Protein AF-A0A7R9A7A7-F1 (afdb_monomer)

Secondary structure (DSSP, 8-state):
----------TTSSBSSSS-TT--S---B-TTSPBPPPGGGG--TTT-HHHHHHHS-TT--TTT--HHIIIIITT-TTTTTT--B--SS-SS-EEEEE-SSS-EEEE--PPBPTTTTPPEEE---TTTTT--SHHHHHHHHHHHHHHHHHHTEEEEETTSPBP-TT-SSEEEEE--

Foldseek 3Di:
DDDPCPDQCAPLQFALDQASQSNQHADQAFPVRHGFDQLVVVFPCVLPVPVQCQLDDPPDDPPDDPTPCVQPCVVRVSSRPRGFHRRGDDSYTKGWDDPPPHTDIHHHDGHHRPPQWDWDKDFDDCVVVVVPDPVSLVVVVVVVVVVCVVNVWFKDAPVRHGDDRPGGIIIIHHDD

InterPro domains:
  IPR000001 Kringle [PF00051] (17-113)
  IPR000001 Kringle [PS50070] (20-113)
  IPR000001 Kringle [SM00130] (12-115)
  IPR013806 Kringle-like fold [SSF57440] (10-118)
  IPR018056 Kringle, conserved site [PS00021] (83-95)
  IPR038178 Kringle superfamily [G3DSA:2.40.20.10] (1-123)
  IPR050759 Serine proteases and regulators with kringle domains [PTHR24261] (19-114)

Sequence (176 aa):
MDENQETNVTFPNCRLTEMGKEYMGMVRKRKTGKPCMNWNDFSDMTKYPEVMSKILPLSVDSKEMKSFQEFFINRDPRSYVNFCRNPGWGQRPWCFVSKDPAIKWEYCDIPFCKNRGSSVRVQVDEERLGLHGEEERVLLGVALRTVAQIFDARFHDREGHPFVPGSRGQQAQLLS

Solvent-accessible surface area (backbone atoms only — not comparable to full-atom values): 10221 Å² total; per-residue (Å²): 141,80,79,95,65,87,60,85,50,45,79,48,64,16,21,85,37,76,39,15,58,79,34,64,40,79,56,37,40,31,67,86,67,48,68,36,40,45,51,63,84,62,52,54,53,88,85,39,48,78,65,46,62,50,42,46,69,92,85,68,60,86,87,78,64,74,48,62,47,55,73,48,34,66,71,35,72,59,39,66,46,28,36,38,37,27,81,46,77,55,70,35,24,21,35,41,63,43,64,73,100,49,78,40,67,43,54,35,75,71,52,67,29,87,65,77,77,62,65,46,75,45,77,64,56,50,74,87,67,66,46,82,52,70,68,51,35,49,49,50,50,53,49,52,52,51,50,19,64,61,48,48,30,50,50,15,32,81,87,65,46,70,71,52,81,90,59,80,29,34,30,35,37,60,68,130

Nearest PDB structures (foldseek):
  1pml-assembly1_A  TM=7.433E-01  e=6.528E-05  Homo sapiens
  1pml-assembly3_C  TM=7.402E-01  e=6.955E-05  Homo sapiens
  1pml-assembly2_B  TM=7.199E-01  e=1.919E-04  Homo sapiens
  2i9a-assembly3_C  TM=7.418E-01  e=1.287E-03  Homo sapiens
  3laq-assembly1_A  TM=7.470E-01  e=2.936E-03  Mus musculus

Structure (mmCIF, N/CA/C/O backbone):
data_AF-A0A7R9A7A7-F1
#
_entry.id   AF-A0A7R9A7A7-F1
#
loop_
_atom_site.group_PDB
_atom_site.id
_atom_site.type_symbol
_atom_site.label_atom_id
_atom_site.label_alt_id
_atom_site.label_comp_id
_atom_site.label_asym_id
_atom_site.label_entity_id
_atom_site.label_seq_id
_atom_site.pdbx_PDB_ins_code
_atom_site.Cartn_x
_atom_site.Cartn_y
_atom_site.Cartn_z
_atom_site.occupancy
_atom_site.B_iso_or_equiv
_atom_site.auth_seq_id
_atom_site.auth_comp_id
_atom_site.auth_asym_id
_atom_site.auth_atom_id
_atom_site.pdbx_PDB_model_num
ATOM 1 N N . MET A 1 1 ? -26.604 -22.396 -12.403 1.00 33.72 1 MET A N 1
ATOM 2 C CA . MET A 1 1 ? -26.217 -23.132 -11.191 1.00 33.72 1 MET A CA 1
ATOM 3 C C . MET A 1 1 ? -24.706 -23.133 -11.152 1.00 33.72 1 MET A C 1
ATOM 5 O O . MET A 1 1 ? -24.119 -23.746 -12.027 1.00 33.72 1 MET A O 1
ATOM 9 N N . ASP A 1 2 ? -23.972 -22.435 -10.310 1.00 36.81 2 ASP A N 1
ATOM 10 C CA . ASP A 1 2 ? -24.147 -21.360 -9.328 1.00 36.81 2 ASP A CA 1
ATOM 11 C C . ASP A 1 2 ? -22.724 -20.741 -9.264 1.00 36.81 2 ASP A C 1
ATOM 13 O O . ASP A 1 2 ? -21.758 -21.380 -9.665 1.00 36.81 2 ASP A O 1
ATOM 17 N N . GLU A 1 3 ? -22.495 -19.471 -8.966 1.00 39.53 3 GLU A N 1
ATOM 18 C CA . GLU A 1 3 ? -22.531 -18.965 -7.602 1.00 39.53 3 GLU A CA 1
ATOM 19 C C . GLU A 1 3 ? -22.878 -17.481 -7.628 1.00 39.53 3 GLU A C 1
ATOM 21 O O . GLU A 1 3 ? -22.044 -16.591 -7.803 1.00 39.53 3 GLU A O 1
ATOM 26 N N . ASN A 1 4 ? -24.154 -17.236 -7.362 1.00 44.12 4 ASN A N 1
ATOM 27 C CA . ASN A 1 4 ? -24.581 -16.067 -6.627 1.00 44.12 4 ASN A CA 1
ATOM 28 C C . ASN A 1 4 ? -23.964 -16.160 -5.218 1.00 44.12 4 ASN A C 1
ATOM 30 O O . ASN A 1 4 ? -24.587 -16.625 -4.269 1.00 44.12 4 ASN A O 1
ATOM 34 N N . GLN A 1 5 ? -22.694 -15.793 -5.100 1.00 41.09 5 GLN A N 1
ATOM 35 C CA . GLN A 1 5 ? -22.040 -15.559 -3.826 1.00 41.09 5 GLN A CA 1
ATOM 36 C C . GLN A 1 5 ? -21.580 -14.112 -3.829 1.00 41.09 5 GLN A C 1
ATOM 38 O O . GLN A 1 5 ? -20.414 -13.764 -4.007 1.00 41.09 5 GLN A O 1
ATOM 43 N N . GLU A 1 6 ? -22.549 -13.251 -3.553 1.00 46.91 6 GLU A N 1
ATOM 44 C CA . GLU A 1 6 ? -22.341 -11.964 -2.914 1.00 46.91 6 GLU A CA 1
ATOM 45 C C . GLU A 1 6 ? -21.782 -12.212 -1.496 1.00 46.91 6 GLU A C 1
ATOM 47 O O . GLU A 1 6 ? -22.391 -11.868 -0.483 1.00 46.91 6 GLU A O 1
ATOM 52 N N . THR A 1 7 ? -20.633 -12.902 -1.416 1.00 50.81 7 THR A N 1
ATOM 53 C CA . THR A 1 7 ? -19.962 -13.246 -0.169 1.00 50.81 7 THR A CA 1
ATOM 54 C C . THR A 1 7 ? -19.783 -11.963 0.614 1.00 50.81 7 THR A C 1
ATOM 56 O O . THR A 1 7 ? -19.447 -10.920 0.050 1.00 50.81 7 THR A O 1
ATOM 59 N N . ASN A 1 8 ? -20.034 -12.026 1.912 1.00 56.94 8 ASN A N 1
ATOM 60 C CA . ASN A 1 8 ? -19.718 -10.958 2.840 1.00 56.94 8 ASN A CA 1
ATOM 61 C C . ASN A 1 8 ? -18.214 -10.659 2.756 1.00 56.94 8 ASN A C 1
ATOM 63 O O . ASN A 1 8 ? -17.421 -11.256 3.479 1.00 56.94 8 ASN A O 1
ATOM 67 N N . VAL A 1 9 ? -17.808 -9.773 1.838 1.00 77.31 9 VAL A N 1
ATOM 68 C CA . VAL A 1 9 ? -16.414 -9.364 1.706 1.00 77.31 9 VAL A CA 1
ATOM 69 C C . VAL A 1 9 ? -16.111 -8.472 2.898 1.00 77.31 9 VAL A C 1
ATOM 71 O O . VAL A 1 9 ? -16.488 -7.298 2.950 1.00 77.31 9 VAL A O 1
ATOM 74 N N . THR A 1 10 ? -15.486 -9.080 3.896 1.00 82.75 10 THR A N 1
ATOM 75 C CA . THR A 1 10 ? -15.071 -8.449 5.142 1.00 82.75 10 THR A CA 1
ATOM 76 C C . THR A 1 10 ? -13.576 -8.163 5.119 1.00 82.75 10 THR A C 1
ATOM 78 O O . THR A 1 10 ? -12.806 -8.734 4.338 1.00 82.7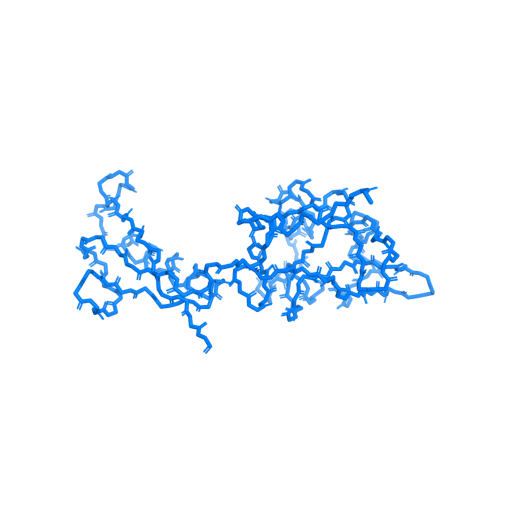5 10 THR A O 1
ATOM 81 N N . PHE A 1 11 ? -13.151 -7.225 5.964 1.00 82.88 11 PHE A N 1
ATOM 82 C CA . PHE A 1 11 ? -11.736 -6.935 6.159 1.00 82.88 11 PHE A CA 1
ATOM 83 C C . PHE A 1 11 ? -11.030 -8.212 6.661 1.00 82.88 11 PHE A C 1
ATOM 85 O O . PHE A 1 11 ? -11.582 -8.872 7.542 1.00 82.88 11 PHE A O 1
ATOM 92 N N . PRO A 1 12 ? -9.853 -8.603 6.128 1.00 86.19 12 PRO A N 1
ATOM 93 C CA . PRO A 1 12 ? -8.930 -7.831 5.282 1.00 86.19 12 PRO A CA 1
ATOM 94 C C . PRO A 1 12 ? -9.105 -7.979 3.757 1.00 86.19 12 PRO A C 1
ATOM 96 O O . PRO A 1 12 ? -8.290 -7.455 2.996 1.00 86.19 12 PRO A O 1
ATOM 99 N N . ASN A 1 13 ? -10.132 -8.691 3.284 1.00 89.62 13 ASN A N 1
ATOM 100 C CA . ASN A 1 13 ? -10.325 -9.003 1.859 1.00 89.62 13 ASN A CA 1
ATOM 101 C C . ASN A 1 13 ? -11.038 -7.899 1.057 1.00 89.62 13 ASN A C 1
ATOM 103 O O . ASN A 1 13 ? -11.193 -8.018 -0.157 1.00 89.62 13 ASN A O 1
ATOM 107 N N . CYS A 1 14 ? -11.395 -6.800 1.713 1.00 89.88 14 CYS A N 1
ATOM 108 C CA . CYS A 1 14 ? -11.877 -5.556 1.124 1.00 89.88 14 CYS A CA 1
ATOM 109 C C . CYS A 1 14 ? -11.054 -4.377 1.649 1.00 89.88 14 CYS A C 1
ATOM 111 O O . CYS A 1 14 ? -10.406 -4.475 2.694 1.00 89.88 14 CYS A O 1
ATOM 113 N N . ARG A 1 15 ? -11.088 -3.251 0.933 1.00 89.12 15 ARG A N 1
ATOM 114 C CA . ARG A 1 15 ? -10.509 -1.991 1.416 1.00 89.12 15 ARG A CA 1
ATOM 115 C C . ARG A 1 15 ? -11.530 -1.254 2.281 1.00 89.12 15 ARG A C 1
ATOM 117 O O . ARG A 1 15 ? -12.719 -1.254 1.960 1.00 89.12 15 ARG A O 1
ATOM 124 N N . LEU A 1 16 ? -11.088 -0.646 3.373 1.00 83.50 16 LEU A N 1
ATOM 125 C CA . LEU A 1 16 ? -11.863 0.200 4.282 1.00 83.50 16 LEU A CA 1
ATOM 126 C C . LEU A 1 16 ? -11.810 1.670 3.873 1.00 83.50 16 LEU A C 1
ATOM 128 O O . LEU A 1 16 ? -12.803 2.361 4.061 1.00 83.50 16 LEU A O 1
ATOM 132 N N . THR A 1 17 ? -10.736 2.122 3.229 1.00 83.06 17 THR A N 1
ATOM 133 C CA . THR A 1 17 ? -10.582 3.500 2.733 1.00 83.06 17 THR A CA 1
ATOM 134 C C . THR A 1 17 ? -10.610 3.578 1.213 1.00 83.06 17 THR A C 1
ATOM 136 O O . THR A 1 17 ? -10.526 2.558 0.520 1.00 83.06 17 THR A O 1
ATOM 139 N N . GLU A 1 18 ? -10.714 4.798 0.676 1.00 85.56 18 GLU A N 1
ATOM 140 C CA . GLU A 1 18 ? -10.528 5.016 -0.759 1.00 85.56 18 GLU A CA 1
ATOM 141 C C . GLU A 1 18 ? -9.104 4.619 -1.185 1.00 85.56 18 GLU A C 1
ATOM 143 O O . GLU A 1 18 ? -8.937 3.825 -2.114 1.00 85.56 18 GLU A O 1
ATOM 148 N N . MET A 1 19 ? -8.093 5.052 -0.422 1.00 87.25 19 MET A N 1
ATOM 149 C CA . MET A 1 19 ? -6.684 4.757 -0.700 1.00 87.25 19 MET A CA 1
ATOM 150 C C . MET A 1 19 ? -6.343 3.265 -0.625 1.00 87.25 19 MET A C 1
ATOM 152 O O . MET A 1 19 ? -5.483 2.791 -1.370 1.00 87.25 19 MET A O 1
ATOM 156 N N . GLY A 1 20 ? -6.991 2.513 0.265 1.00 89.00 20 GLY A N 1
ATOM 157 C CA . GLY A 1 20 ? -6.740 1.091 0.475 1.00 89.00 20 GLY A CA 1
ATOM 158 C C . GLY A 1 20 ? -5.311 0.774 0.922 1.00 89.00 20 GLY A C 1
ATOM 159 O O . GLY A 1 20 ? -4.780 -0.269 0.544 1.00 89.00 20 GLY A O 1
ATOM 160 N N . LYS A 1 21 ? -4.665 1.660 1.694 1.00 87.06 21 LYS A N 1
ATOM 161 C CA . LYS A 1 21 ? -3.319 1.416 2.257 1.00 87.06 21 LYS A CA 1
ATOM 162 C C . LYS A 1 21 ? -3.325 0.256 3.254 1.00 87.06 21 LYS A C 1
ATOM 164 O O . LYS A 1 21 ? -2.353 -0.477 3.370 1.00 87.06 21 LYS A O 1
ATOM 169 N N . GLU A 1 22 ? -4.451 0.074 3.929 1.00 85.50 22 GLU A N 1
ATOM 170 C CA . GLU A 1 22 ? -4.739 -1.005 4.866 1.00 85.50 22 GLU A CA 1
ATOM 171 C C . GLU A 1 22 ? -5.167 -2.317 4.192 1.00 85.50 22 GLU A C 1
ATOM 173 O O . GLU A 1 22 ? -5.367 -3.319 4.877 1.00 85.50 22 GLU A O 1
ATOM 178 N N . TYR A 1 23 ? -5.378 -2.322 2.871 1.00 89.62 23 TYR A N 1
ATOM 179 C CA . TYR A 1 23 ? -5.855 -3.509 2.173 1.00 89.62 23 TYR A CA 1
ATOM 180 C C . TYR A 1 23 ? -4.822 -4.634 2.235 1.00 89.62 23 TYR A C 1
ATOM 182 O O . TYR A 1 23 ? -3.691 -4.508 1.768 1.00 89.62 23 TYR A O 1
ATOM 190 N N . MET A 1 24 ? -5.267 -5.772 2.758 1.00 89.38 24 MET A N 1
ATOM 191 C CA . MET A 1 24 ? -4.404 -6.884 3.137 1.00 89.38 24 MET A CA 1
ATOM 192 C C . MET A 1 24 ? -4.813 -8.217 2.488 1.00 89.38 24 MET A C 1
ATOM 194 O O . MET A 1 24 ? -4.228 -9.263 2.782 1.00 89.38 24 MET A O 1
ATOM 198 N N . GLY A 1 25 ? -5.779 -8.187 1.570 1.00 91.25 25 GLY A N 1
ATOM 199 C CA . GLY A 1 25 ? -6.269 -9.366 0.863 1.00 91.25 25 GLY A CA 1
ATOM 200 C C . GLY A 1 25 ? -5.307 -9.904 -0.203 1.00 91.25 25 GLY A C 1
ATOM 201 O O . GLY A 1 25 ? -4.171 -9.441 -0.364 1.00 91.25 25 GLY A O 1
ATOM 202 N N . MET A 1 26 ? -5.792 -10.908 -0.936 1.00 92.06 26 MET A N 1
ATOM 203 C CA . MET A 1 26 ? -5.009 -11.729 -1.873 1.00 92.06 26 MET A CA 1
ATOM 204 C C . MET A 1 26 ? -5.327 -11.470 -3.356 1.00 92.06 26 MET A C 1
ATOM 206 O O . MET A 1 26 ? -4.978 -12.275 -4.222 1.00 92.06 26 MET A O 1
ATOM 210 N N . VAL A 1 27 ? -6.006 -10.365 -3.688 1.00 93.75 27 VAL A N 1
ATOM 211 C CA . VAL A 1 27 ? -6.262 -10.021 -5.095 1.00 93.75 27 VAL A CA 1
ATOM 212 C C . VAL A 1 27 ? -4.929 -9.780 -5.805 1.00 93.75 27 VAL A C 1
ATOM 214 O O . VAL A 1 27 ? -4.094 -9.017 -5.331 1.00 93.75 27 VAL A O 1
ATOM 217 N N . ARG A 1 28 ? -4.752 -10.440 -6.954 1.00 94.81 28 ARG A N 1
ATOM 218 C CA . ARG A 1 28 ? -3.530 -10.436 -7.786 1.00 94.81 28 ARG A CA 1
ATOM 219 C C . ARG A 1 28 ? -3.804 -10.165 -9.264 1.00 94.81 28 ARG A C 1
ATOM 221 O O . ARG A 1 28 ? -3.063 -10.605 -10.145 1.00 94.81 28 ARG A O 1
ATOM 228 N N . LYS A 1 29 ? -4.941 -9.533 -9.542 1.00 94.44 29 LYS A N 1
ATOM 229 C CA . LYS A 1 29 ? -5.400 -9.195 -10.888 1.00 94.44 29 LYS A CA 1
ATOM 230 C C . LYS A 1 29 ? -5.721 -7.707 -10.937 1.00 94.44 29 LYS A C 1
ATOM 232 O O . LYS A 1 29 ? -6.329 -7.170 -10.012 1.00 94.44 29 LYS A O 1
ATOM 237 N N . ARG A 1 30 ? -5.325 -7.067 -12.033 1.00 93.56 30 ARG A N 1
ATOM 238 C CA . ARG A 1 30 ? -5.699 -5.681 -12.360 1.00 93.56 30 ARG A CA 1
ATOM 239 C C . ARG A 1 30 ? -7.156 -5.611 -12.810 1.00 93.56 30 ARG A C 1
ATOM 241 O O . ARG A 1 30 ? -7.756 -6.637 -13.128 1.00 93.56 30 ARG A O 1
ATOM 248 N N . LYS A 1 31 ? -7.701 -4.396 -12.911 1.00 89.50 31 LYS A N 1
ATOM 249 C CA . LYS A 1 31 ? -9.074 -4.137 -13.388 1.00 89.50 31 LYS A CA 1
ATOM 250 C C . LYS A 1 31 ? -9.403 -4.823 -14.725 1.00 89.50 31 LYS A C 1
ATOM 252 O O . LYS A 1 31 ? -10.529 -5.242 -14.949 1.00 89.50 31 LYS A O 1
ATOM 257 N N . THR A 1 32 ? -8.413 -4.987 -15.601 1.00 88.00 32 THR A N 1
ATOM 258 C CA . THR A 1 32 ? -8.563 -5.677 -16.896 1.00 88.00 32 THR A CA 1
ATOM 259 C C . THR A 1 32 ? -8.574 -7.213 -16.796 1.00 88.00 32 THR A C 1
ATOM 261 O O . THR A 1 32 ? -8.609 -7.894 -17.816 1.00 88.00 32 THR A O 1
ATOM 264 N N . GLY A 1 33 ? -8.492 -7.785 -15.588 1.00 90.25 33 GLY A N 1
ATOM 265 C CA . GLY A 1 33 ? -8.516 -9.229 -15.316 1.00 90.25 33 GLY A CA 1
ATOM 266 C C . GLY A 1 33 ? -7.172 -9.948 -15.487 1.00 90.25 33 GLY A C 1
ATOM 267 O O . GLY A 1 33 ? -7.016 -11.089 -15.046 1.00 90.25 33 GLY A O 1
ATOM 268 N N . LYS A 1 34 ? -6.178 -9.285 -16.087 1.00 94.62 34 LYS A N 1
ATOM 269 C CA . LYS A 1 34 ? -4.821 -9.816 -16.279 1.00 94.62 34 LYS A CA 1
ATOM 270 C C . LYS A 1 34 ? -4.048 -9.902 -14.946 1.00 94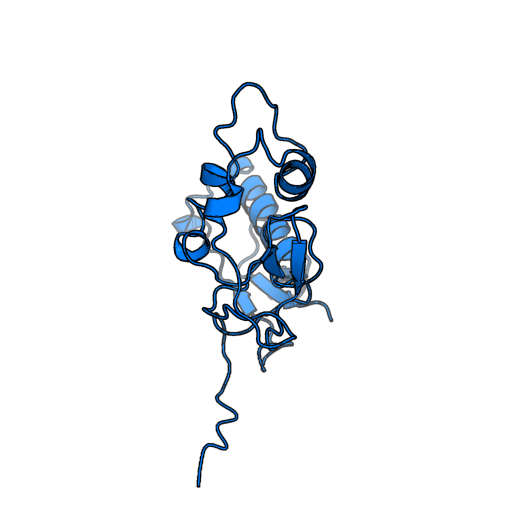.62 34 LYS A C 1
ATOM 272 O O . LYS A 1 34 ? -4.336 -9.131 -14.029 1.00 94.62 34 LYS A O 1
ATOM 277 N N . PRO A 1 35 ? -3.062 -10.809 -14.819 1.00 95.19 35 PRO A N 1
ATOM 278 C CA . PRO A 1 35 ? -2.303 -10.976 -13.582 1.00 95.19 35 PRO A CA 1
ATOM 279 C C . PRO A 1 35 ? -1.354 -9.803 -13.308 1.00 95.19 35 PRO A C 1
ATOM 281 O O . PRO A 1 35 ? -0.910 -9.114 -14.232 1.00 95.19 35 PRO A O 1
ATOM 284 N N . CYS A 1 36 ? -1.055 -9.617 -12.025 1.00 95.62 36 CYS A N 1
ATOM 285 C CA . CYS A 1 36 ? -0.003 -8.749 -11.512 1.00 95.62 36 CYS A CA 1
ATOM 286 C C . CYS A 1 36 ? 1.374 -9.430 -11.579 1.00 95.62 36 CYS A C 1
ATOM 288 O O . CYS A 1 36 ? 1.479 -10.651 -11.417 1.00 95.62 36 CYS A O 1
ATOM 290 N N . MET A 1 37 ? 2.418 -8.622 -11.760 1.00 93.75 37 MET A N 1
ATOM 291 C CA . MET A 1 37 ? 3.823 -9.028 -11.670 1.00 93.75 37 MET A CA 1
ATOM 292 C C . MET A 1 37 ? 4.281 -9.101 -10.208 1.00 93.75 37 MET A C 1
ATOM 294 O O . MET A 1 37 ? 3.641 -8.527 -9.321 1.00 93.75 37 MET A O 1
ATOM 298 N N . ASN A 1 38 ? 5.391 -9.799 -9.960 1.00 91.69 38 ASN A N 1
ATOM 299 C CA . ASN A 1 38 ? 5.956 -9.913 -8.621 1.00 91.69 38 ASN A CA 1
ATOM 300 C C . ASN A 1 38 ? 6.649 -8.610 -8.217 1.00 91.69 38 ASN A C 1
ATOM 302 O O . ASN A 1 38 ? 7.452 -8.089 -8.984 1.00 91.69 38 ASN A O 1
ATOM 306 N N . TRP A 1 39 ? 6.364 -8.076 -7.026 1.00 88.50 39 TRP A N 1
ATOM 307 C CA . TRP A 1 39 ? 6.966 -6.817 -6.573 1.00 88.50 39 TRP A CA 1
ATOM 308 C C . TRP A 1 39 ? 8.489 -6.899 -6.437 1.00 88.50 39 TRP A C 1
ATOM 310 O O . TRP A 1 39 ? 9.168 -5.901 -6.673 1.00 88.50 39 TRP A O 1
ATOM 320 N N . ASN A 1 40 ? 9.035 -8.078 -6.128 1.00 84.69 40 ASN A N 1
ATOM 321 C CA . ASN A 1 40 ? 10.479 -8.288 -6.052 1.00 84.69 40 ASN A CA 1
ATOM 322 C C . ASN A 1 40 ? 11.180 -8.161 -7.401 1.00 84.69 40 ASN A C 1
ATOM 324 O O . ASN A 1 40 ? 12.354 -7.814 -7.430 1.00 84.69 40 ASN A O 1
ATOM 328 N N . ASP A 1 41 ? 10.477 -8.345 -8.521 1.00 87.19 41 ASP A N 1
ATOM 329 C CA . ASP A 1 41 ? 11.068 -8.114 -9.845 1.00 87.19 41 ASP A CA 1
ATOM 330 C C . ASP A 1 41 ? 11.412 -6.632 -10.089 1.00 87.19 41 ASP A C 1
ATOM 332 O O . ASP A 1 41 ? 12.082 -6.301 -11.073 1.00 87.19 41 ASP A O 1
ATOM 336 N N . PHE A 1 42 ? 10.932 -5.745 -9.211 1.00 84.06 42 PHE A N 1
ATOM 337 C CA . PHE A 1 42 ? 11.092 -4.296 -9.271 1.00 84.06 42 PHE A CA 1
ATOM 338 C C . PHE A 1 42 ? 11.905 -3.749 -8.091 1.00 84.06 42 PHE A C 1
ATOM 340 O O . PHE A 1 42 ? 12.052 -2.539 -7.990 1.00 84.06 42 PHE A O 1
ATOM 347 N N . SER A 1 43 ? 12.449 -4.593 -7.206 1.00 75.88 43 SER A N 1
ATOM 348 C CA . SER A 1 43 ? 13.154 -4.128 -5.999 1.00 75.88 43 SER A CA 1
ATOM 349 C C . SER A 1 43 ? 14.525 -3.495 -6.271 1.00 75.88 43 SER A C 1
ATOM 351 O O . SER A 1 43 ? 15.072 -2.827 -5.390 1.00 75.88 43 SER A O 1
ATOM 353 N N . ASP A 1 44 ? 15.074 -3.662 -7.480 1.00 78.75 44 ASP A N 1
ATOM 354 C CA . ASP A 1 44 ? 16.322 -3.025 -7.898 1.00 78.75 44 ASP A CA 1
AT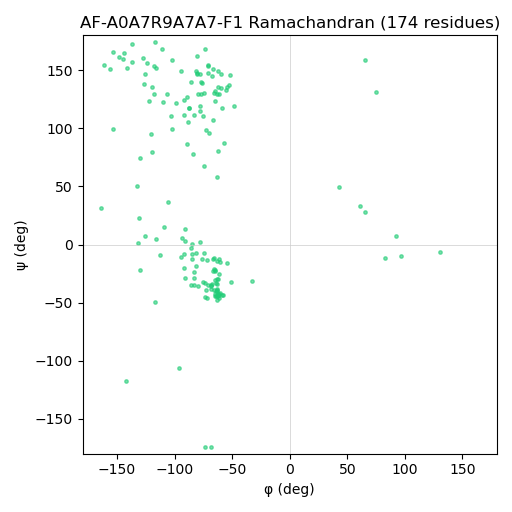OM 355 C C . ASP A 1 44 ? 16.140 -1.509 -8.088 1.00 78.75 44 ASP A C 1
ATOM 357 O O . ASP A 1 44 ? 15.719 -1.014 -9.140 1.00 78.75 44 ASP A O 1
ATOM 361 N N . MET A 1 45 ? 16.494 -0.762 -7.042 1.00 68.81 45 MET A N 1
ATOM 362 C CA . MET A 1 45 ? 16.421 0.699 -7.021 1.00 68.81 45 MET A CA 1
ATOM 363 C C . MET A 1 45 ? 17.378 1.371 -8.013 1.00 68.81 45 MET A C 1
ATOM 365 O O . MET A 1 45 ? 17.130 2.513 -8.390 1.00 68.81 45 MET A O 1
ATOM 369 N N . THR A 1 46 ? 18.445 0.690 -8.452 1.00 74.44 46 THR A N 1
ATOM 370 C CA . THR A 1 46 ? 19.391 1.252 -9.432 1.00 74.44 46 THR A CA 1
ATOM 371 C C . THR A 1 46 ? 18.788 1.282 -10.830 1.00 74.44 46 THR A C 1
ATOM 373 O O . THR A 1 46 ? 19.027 2.213 -11.598 1.00 74.44 46 THR A O 1
ATOM 376 N N . LYS A 1 47 ? 17.945 0.294 -11.141 1.00 79.38 47 LYS A N 1
ATOM 377 C CA . LYS A 1 47 ? 17.282 0.175 -12.437 1.00 79.38 47 LYS A CA 1
ATOM 378 C C . LYS A 1 47 ? 16.018 1.027 -12.529 1.00 79.38 47 LYS A C 1
ATOM 380 O O . LYS A 1 47 ? 15.644 1.460 -13.617 1.00 79.38 47 LYS A O 1
ATOM 385 N N . TYR A 1 48 ? 15.357 1.270 -11.397 1.00 80.12 48 TYR A N 1
ATOM 386 C CA . TYR A 1 48 ? 14.029 1.883 -11.357 1.00 80.12 48 TYR A CA 1
ATOM 387 C C . TYR A 1 48 ? 13.890 3.034 -10.341 1.00 80.12 48 TYR A C 1
ATOM 389 O O . TYR A 1 48 ? 12.931 3.061 -9.560 1.00 80.12 48 TYR A O 1
ATOM 397 N N . PRO A 1 49 ? 14.805 4.018 -10.341 1.00 76.94 49 PRO A N 1
ATOM 398 C CA . PRO A 1 49 ? 14.870 5.033 -9.290 1.00 76.94 49 PRO A CA 1
ATOM 399 C C . PRO A 1 49 ? 13.618 5.920 -9.225 1.00 76.94 49 PRO A C 1
ATOM 401 O O . PRO A 1 49 ? 13.140 6.233 -8.137 1.00 76.94 49 PRO A O 1
ATOM 404 N N . GLU A 1 50 ? 13.035 6.284 -10.372 1.00 77.56 50 GLU A N 1
ATOM 405 C CA . GLU A 1 50 ? 11.899 7.216 -10.435 1.00 77.56 50 GLU A CA 1
ATOM 406 C C . GLU A 1 50 ? 10.604 6.675 -9.827 1.00 77.56 50 GLU A C 1
ATOM 408 O O . GLU A 1 50 ? 9.796 7.430 -9.289 1.00 77.56 50 GLU A O 1
ATOM 413 N N . VAL A 1 51 ? 10.358 5.370 -9.947 1.00 76.31 51 VAL A N 1
ATOM 414 C CA . VAL A 1 51 ? 9.160 4.760 -9.358 1.00 7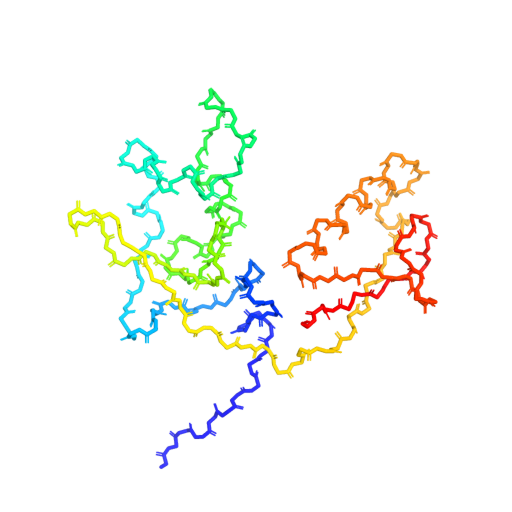6.31 51 VAL A CA 1
ATOM 415 C C . VAL A 1 51 ? 9.387 4.449 -7.884 1.00 76.31 51 VAL A C 1
ATOM 417 O O . VAL A 1 51 ? 8.472 4.620 -7.080 1.00 76.31 51 VAL A O 1
ATOM 420 N N . MET A 1 52 ? 10.609 4.059 -7.514 1.00 76.81 52 MET A N 1
ATOM 421 C CA . MET A 1 52 ? 10.962 3.742 -6.133 1.00 76.81 52 MET A CA 1
ATOM 422 C C . MET A 1 52 ? 10.958 4.988 -5.248 1.00 76.81 52 MET A C 1
ATOM 424 O O . MET A 1 52 ? 10.431 4.929 -4.138 1.00 76.81 52 MET A O 1
ATOM 428 N N . SER A 1 53 ? 11.417 6.135 -5.756 1.00 72.25 53 SER A N 1
ATOM 429 C CA . SER A 1 53 ? 11.365 7.412 -5.028 1.00 72.25 53 SER A CA 1
ATOM 430 C C . SER A 1 53 ? 9.941 7.866 -4.696 1.00 72.25 53 SER A C 1
ATOM 432 O O . SER A 1 53 ? 9.739 8.573 -3.716 1.00 72.25 53 SER A O 1
ATOM 434 N N . LYS A 1 54 ? 8.936 7.436 -5.470 1.00 75.88 54 LYS A N 1
ATOM 435 C CA . LYS A 1 54 ? 7.525 7.722 -5.175 1.00 75.88 54 LYS A CA 1
ATOM 436 C C . LYS A 1 54 ? 6.912 6.753 -4.163 1.00 75.88 54 LYS A C 1
ATOM 438 O O . LYS A 1 54 ? 5.883 7.064 -3.565 1.00 75.88 54 LYS A O 1
ATOM 443 N N . ILE A 1 55 ? 7.465 5.547 -4.036 1.00 76.00 55 ILE A N 1
ATOM 444 C CA . ILE A 1 55 ? 6.969 4.529 -3.101 1.00 76.00 55 ILE A CA 1
ATOM 445 C C . ILE A 1 55 ? 7.583 4.718 -1.711 1.00 76.00 55 ILE A C 1
ATOM 447 O O . ILE A 1 55 ? 6.918 4.474 -0.708 1.00 76.00 55 ILE A O 1
ATOM 451 N N . LEU A 1 56 ? 8.838 5.155 -1.649 1.00 67.56 56 LEU A N 1
ATOM 452 C CA . LEU A 1 56 ? 9.539 5.402 -0.397 1.00 67.56 56 LEU A CA 1
ATOM 453 C C . LEU A 1 56 ? 9.149 6.767 0.209 1.00 67.56 56 LEU A C 1
ATOM 455 O O . LEU A 1 56 ? 8.878 7.711 -0.535 1.00 67.56 56 LEU A O 1
ATOM 459 N N . PRO A 1 57 ? 9.112 6.907 1.550 1.00 62.53 57 PRO A N 1
ATOM 460 C CA . PRO A 1 57 ? 8.874 8.196 2.199 1.00 62.53 57 PRO A CA 1
ATOM 461 C C . PRO A 1 57 ? 9.935 9.245 1.826 1.00 62.53 57 PRO A C 1
ATOM 463 O O . PRO A 1 57 ? 11.112 8.927 1.696 1.00 62.53 57 PRO A O 1
ATOM 466 N N . LEU A 1 58 ? 9.535 10.519 1.741 1.00 54.12 58 LEU A N 1
ATOM 467 C CA . LEU A 1 58 ? 10.411 11.647 1.372 1.00 54.12 58 LEU A CA 1
ATOM 468 C C . LEU A 1 58 ? 11.575 11.908 2.355 1.00 54.12 58 LEU A C 1
ATOM 470 O O . LEU A 1 58 ? 12.492 12.647 2.021 1.00 54.12 58 LEU A O 1
ATOM 474 N N . SER A 1 59 ? 11.547 11.323 3.557 1.00 53.00 59 SER A N 1
ATOM 475 C CA . SER A 1 59 ? 12.564 11.489 4.610 1.00 53.00 59 SER A CA 1
ATOM 476 C C . SER A 1 59 ? 13.691 10.449 4.555 1.00 53.00 59 SER A C 1
ATOM 478 O O . SER A 1 59 ? 14.407 10.260 5.537 1.00 53.00 59 SER A O 1
ATOM 480 N N . VAL A 1 60 ? 13.798 9.704 3.456 1.00 54.47 60 VAL A N 1
ATOM 481 C CA . VAL A 1 60 ? 14.775 8.626 3.294 1.00 54.47 60 VAL A CA 1
ATOM 482 C C . VAL A 1 60 ? 16.077 9.190 2.730 1.00 54.47 60 VAL A C 1
ATOM 484 O O . VAL A 1 60 ? 16.162 9.497 1.543 1.00 54.47 60 VAL A O 1
ATOM 487 N N . ASP A 1 61 ? 17.098 9.316 3.581 1.00 53.19 61 ASP A N 1
ATOM 488 C CA . ASP A 1 61 ? 18.434 9.715 3.144 1.00 53.19 61 ASP A CA 1
ATOM 489 C C . ASP A 1 61 ? 19.157 8.535 2.470 1.00 53.19 61 ASP A C 1
ATOM 491 O O . ASP A 1 61 ? 19.209 7.410 2.976 1.00 53.19 61 ASP A O 1
ATOM 495 N N . SER A 1 62 ? 19.695 8.793 1.280 1.00 50.59 62 SER A N 1
ATOM 496 C CA . SER A 1 62 ? 20.173 7.782 0.321 1.00 50.59 62 SER A CA 1
ATOM 497 C C . SER A 1 62 ? 21.391 6.967 0.776 1.00 50.59 62 SER A C 1
ATOM 499 O O . SER A 1 62 ? 21.728 5.969 0.140 1.00 50.59 62 SER A O 1
ATOM 501 N N . LYS A 1 63 ? 22.067 7.379 1.856 1.00 51.69 63 LYS A N 1
ATOM 502 C CA . LYS A 1 63 ? 23.376 6.838 2.255 1.00 51.69 63 LYS A CA 1
ATOM 503 C C . LYS A 1 63 ? 23.342 5.701 3.281 1.00 51.69 63 LYS A C 1
ATOM 505 O O . LYS A 1 63 ? 24.361 5.038 3.430 1.00 51.69 63 LYS A O 1
ATOM 510 N N . GLU A 1 64 ? 22.200 5.405 3.907 1.00 53.94 64 GLU A N 1
ATOM 511 C CA . GLU A 1 64 ? 22.078 4.266 4.845 1.00 53.94 64 GLU A CA 1
ATOM 512 C C . GLU A 1 64 ? 20.862 3.350 4.616 1.00 53.94 64 GLU A C 1
ATOM 514 O O . GLU A 1 64 ? 20.698 2.357 5.323 1.00 53.94 64 GLU A O 1
ATOM 519 N N . MET A 1 65 ? 20.016 3.599 3.613 1.00 51.78 65 MET A N 1
ATOM 520 C CA . MET A 1 65 ? 18.798 2.800 3.444 1.00 51.78 65 MET A CA 1
ATOM 521 C C . MET A 1 65 ? 18.966 1.586 2.531 1.00 51.78 65 MET A C 1
ATOM 523 O O . MET A 1 65 ? 19.028 1.684 1.304 1.00 51.78 65 MET A O 1
ATOM 527 N N . LYS A 1 66 ? 18.895 0.404 3.146 1.00 51.44 66 LYS A N 1
ATOM 528 C CA . LYS A 1 66 ? 18.657 -0.891 2.501 1.00 51.44 66 LYS A CA 1
ATOM 529 C C . LYS A 1 66 ? 17.185 -1.042 2.073 1.00 51.44 66 LYS A C 1
ATOM 531 O O . LYS A 1 66 ? 16.453 -1.907 2.522 1.00 51.44 66 LYS A O 1
ATOM 536 N N . SER A 1 67 ? 16.825 -0.218 1.093 1.00 62.88 67 SER A N 1
ATOM 537 C CA . SER A 1 67 ? 15.855 -0.464 0.020 1.00 62.88 67 SER A CA 1
ATOM 538 C C . SER A 1 67 ? 14.365 -0.665 0.349 1.00 62.88 67 SER A C 1
ATOM 540 O O . SER A 1 67 ? 13.940 -1.054 1.434 1.00 62.88 67 SER A O 1
ATOM 542 N N . PHE A 1 68 ? 13.545 -0.435 -0.681 1.00 64.62 68 PHE A N 1
ATOM 543 C CA . PHE A 1 68 ? 12.156 -0.891 -0.847 1.00 64.62 68 PHE A CA 1
ATOM 544 C C . PHE A 1 68 ? 11.856 -2.260 -0.209 1.00 64.62 68 PHE A C 1
ATOM 546 O O . PHE A 1 68 ? 10.750 -2.499 0.285 1.00 64.62 68 PHE A O 1
ATOM 553 N N . GLN A 1 69 ? 12.854 -3.145 -0.168 1.00 65.75 69 GLN A N 1
ATOM 554 C CA . GLN A 1 69 ? 12.739 -4.438 0.467 1.00 65.75 69 GLN A CA 1
ATOM 555 C C . GLN A 1 69 ? 12.535 -4.348 1.985 1.00 65.75 69 GLN A C 1
ATOM 557 O O . GLN A 1 69 ? 11.637 -5.003 2.489 1.00 65.75 69 GLN A O 1
ATOM 562 N N . GLU A 1 70 ? 13.260 -3.511 2.727 1.00 65.94 70 GLU A N 1
ATOM 563 C CA . GLU A 1 70 ? 13.063 -3.386 4.179 1.00 65.94 70 GLU A CA 1
ATOM 564 C C . GLU A 1 70 ? 11.772 -2.653 4.548 1.00 65.94 70 GLU A C 1
ATOM 566 O O . GLU A 1 70 ? 11.078 -3.053 5.485 1.00 65.94 70 GLU A O 1
ATOM 571 N N . PHE A 1 71 ? 11.417 -1.602 3.805 1.00 65.44 71 PHE A N 1
ATOM 572 C CA . PHE A 1 71 ? 10.263 -0.769 4.151 1.00 65.44 71 PHE A CA 1
ATOM 573 C C . PHE A 1 71 ? 8.924 -1.387 3.740 1.00 65.44 71 PHE A C 1
ATOM 575 O O . PHE A 1 71 ? 7.930 -1.225 4.447 1.00 65.44 71 PHE A O 1
ATOM 582 N N . PHE A 1 72 ? 8.882 -2.091 2.609 1.00 70.06 72 PHE A N 1
ATOM 583 C CA . PHE A 1 72 ? 7.629 -2.589 2.051 1.00 70.06 72 PHE A CA 1
ATOM 584 C C . PHE A 1 72 ? 7.573 -4.112 1.988 1.00 70.06 72 PHE A C 1
ATOM 586 O O . PHE A 1 72 ? 6.612 -4.708 2.471 1.00 70.06 72 PHE A O 1
ATOM 593 N N . ILE A 1 73 ? 8.601 -4.754 1.441 1.00 73.06 73 ILE A N 1
ATOM 594 C CA . ILE A 1 73 ? 8.567 -6.202 1.223 1.00 73.06 73 ILE A CA 1
ATOM 595 C C . ILE A 1 73 ? 8.721 -6.981 2.544 1.00 73.06 73 ILE A C 1
ATOM 597 O O . ILE A 1 73 ? 7.935 -7.877 2.825 1.00 73.06 73 ILE A O 1
ATOM 601 N N . ASN A 1 74 ? 9.656 -6.601 3.414 1.00 72.44 74 ASN A N 1
ATOM 602 C CA . ASN A 1 74 ? 9.890 -7.237 4.714 1.00 72.44 74 ASN A CA 1
ATOM 603 C C . ASN A 1 74 ? 8.765 -6.940 5.709 1.00 72.44 74 ASN A C 1
ATOM 605 O O . ASN A 1 74 ? 8.428 -7.798 6.522 1.00 72.44 74 ASN A O 1
ATOM 609 N N . ARG A 1 75 ? 8.176 -5.738 5.649 1.00 70.19 75 ARG A N 1
ATOM 610 C CA . ARG A 1 75 ? 7.055 -5.355 6.522 1.00 70.19 75 ARG A CA 1
ATOM 611 C C . ARG A 1 75 ? 5.734 -6.000 6.116 1.00 70.19 75 ARG A C 1
ATOM 613 O O . ARG A 1 75 ? 4.919 -6.281 6.990 1.00 70.19 75 ARG A O 1
ATOM 620 N N . ASP A 1 76 ? 5.517 -6.246 4.824 1.00 72.62 76 ASP A N 1
ATOM 621 C CA . ASP A 1 76 ? 4.378 -7.022 4.338 1.00 72.62 76 ASP A CA 1
ATOM 622 C C . ASP A 1 76 ? 4.858 -8.257 3.557 1.00 72.62 76 ASP A C 1
ATOM 624 O O . ASP A 1 76 ? 5.054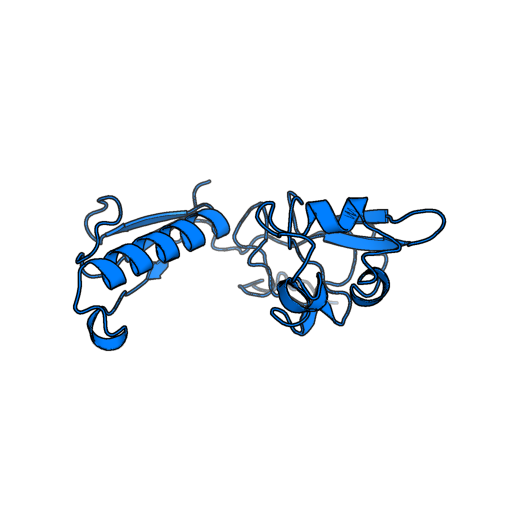 -8.180 2.341 1.00 72.62 76 ASP A O 1
ATOM 628 N N . PRO A 1 77 ? 4.965 -9.429 4.217 1.00 72.06 77 PRO A N 1
ATOM 629 C CA . PRO A 1 77 ? 5.398 -10.684 3.598 1.00 72.06 77 PRO A CA 1
ATOM 630 C C . PRO A 1 77 ? 4.599 -11.102 2.354 1.00 72.06 77 PRO A C 1
ATOM 632 O O . PRO A 1 77 ? 5.030 -11.952 1.580 1.00 72.06 77 PRO A O 1
ATOM 635 N N . ARG A 1 78 ? 3.418 -10.523 2.127 1.00 75.94 78 ARG A N 1
ATOM 636 C CA . ARG A 1 78 ? 2.606 -10.802 0.936 1.00 75.94 78 ARG A CA 1
ATOM 637 C C . ARG A 1 78 ? 3.047 -10.022 -0.297 1.00 75.94 78 ARG A C 1
ATOM 639 O O . ARG A 1 78 ? 2.712 -10.418 -1.415 1.00 75.94 78 ARG A O 1
ATOM 646 N N . SER A 1 79 ? 3.801 -8.943 -0.119 1.00 74.50 79 SER A N 1
ATOM 647 C CA . SER A 1 79 ? 4.367 -8.177 -1.226 1.00 74.50 79 SER A CA 1
ATOM 648 C C . SER A 1 79 ? 5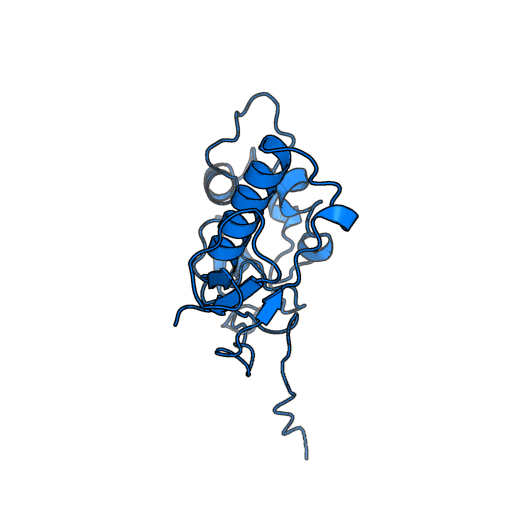.392 -9.001 -2.015 1.00 74.50 79 SER A C 1
ATOM 650 O O . SER A 1 79 ? 5.535 -8.791 -3.208 1.00 74.50 79 SER A O 1
ATOM 652 N N . TYR A 1 80 ? 5.992 -10.038 -1.419 1.00 76.56 80 TYR A N 1
ATOM 653 C CA . TYR A 1 80 ? 6.834 -11.030 -2.110 1.00 76.56 80 TYR A CA 1
ATOM 654 C C . TYR A 1 80 ? 6.126 -11.828 -3.219 1.00 76.56 80 TYR A C 1
ATOM 656 O O . TYR A 1 80 ? 6.792 -12.522 -3.987 1.00 76.56 80 TYR A O 1
ATOM 664 N N . VAL A 1 81 ? 4.789 -11.807 -3.267 1.00 86.38 81 VAL A N 1
ATOM 665 C CA . VAL A 1 81 ? 4.002 -12.586 -4.229 1.00 86.38 81 VAL A CA 1
ATOM 666 C C . VAL A 1 81 ? 3.663 -11.701 -5.423 1.00 86.38 81 VAL A C 1
ATOM 668 O O . VAL A 1 81 ? 4.520 -11.420 -6.242 1.00 86.38 81 VAL A O 1
ATOM 671 N N . ASN A 1 82 ? 2.420 -11.250 -5.550 1.00 93.06 82 ASN A N 1
ATOM 672 C CA . ASN A 1 82 ? 1.968 -10.332 -6.595 1.00 93.06 82 ASN A CA 1
ATOM 673 C C . ASN A 1 82 ? 0.614 -9.712 -6.226 1.00 93.06 82 ASN A C 1
ATOM 675 O O . ASN A 1 82 ? -0.239 -9.478 -7.083 1.00 93.06 82 ASN A O 1
ATOM 679 N N . PHE A 1 83 ? 0.370 -9.518 -4.929 1.00 94.44 83 PHE A N 1
ATOM 680 C CA . PHE A 1 83 ? -0.911 -9.002 -4.461 1.00 94.44 83 PHE A CA 1
ATOM 681 C C . PHE A 1 83 ? -0.978 -7.489 -4.620 1.00 94.44 83 PHE A C 1
ATOM 683 O O . PHE A 1 83 ? 0.024 -6.790 -4.500 1.00 94.44 83 PHE A O 1
ATOM 690 N N . CYS A 1 84 ? -2.174 -6.980 -4.876 1.00 94.69 84 CYS A N 1
ATOM 691 C CA . CYS A 1 84 ? -2.425 -5.557 -5.019 1.00 94.69 84 CYS A CA 1
ATOM 692 C C . CYS A 1 84 ? -2.196 -4.831 -3.696 1.00 94.69 84 CYS A C 1
ATOM 694 O O . CYS A 1 84 ? -2.735 -5.238 -2.665 1.00 94.69 84 CYS A O 1
ATOM 696 N N . ARG A 1 85 ? -1.425 -3.748 -3.721 1.00 93.31 85 ARG A N 1
ATOM 697 C CA . ARG A 1 85 ? -1.051 -2.964 -2.539 1.00 93.31 85 ARG A CA 1
ATOM 698 C C . ARG A 1 85 ? -0.989 -1.486 -2.885 1.00 93.31 85 ARG A C 1
ATOM 700 O O . ARG A 1 85 ? -0.961 -1.120 -4.055 1.00 93.31 85 ARG A O 1
ATOM 707 N N . ASN A 1 86 ? -0.977 -0.634 -1.868 1.00 91.25 86 ASN A N 1
ATOM 708 C CA . ASN A 1 86 ? -0.767 0.796 -2.056 1.00 91.25 86 ASN A CA 1
ATOM 709 C C . ASN A 1 86 ? 0.314 1.334 -1.103 1.00 91.25 86 ASN A C 1
ATOM 711 O O . ASN A 1 86 ? -0.009 1.984 -0.111 1.00 91.25 86 ASN A O 1
ATOM 715 N N . PRO A 1 87 ? 1.599 1.044 -1.369 1.00 84.19 87 PRO A N 1
ATOM 716 C CA . PRO A 1 87 ? 2.681 1.419 -0.457 1.00 84.19 87 PRO A CA 1
ATOM 717 C C . PRO A 1 87 ? 3.085 2.892 -0.476 1.00 84.19 87 PRO A C 1
ATOM 719 O O . PRO A 1 87 ? 3.822 3.317 0.404 1.00 84.19 87 PRO A O 1
ATOM 722 N N . GLY A 1 88 ? 2.635 3.666 -1.465 1.00 81.12 88 GLY A N 1
ATOM 723 C CA . GLY A 1 88 ? 3.112 5.031 -1.671 1.00 81.12 88 GLY A CA 1
ATOM 724 C C . GLY A 1 88 ? 2.008 5.984 -2.106 1.00 81.12 88 GLY A C 1
ATOM 725 O O . GLY A 1 88 ? 1.054 6.244 -1.376 1.00 81.12 88 GLY A O 1
ATOM 726 N N . TRP A 1 89 ? 2.176 6.516 -3.310 1.00 81.94 89 TRP A N 1
ATOM 727 C CA . TRP A 1 89 ? 1.421 7.632 -3.883 1.00 81.94 89 TRP A CA 1
ATOM 728 C C . TRP A 1 89 ? 0.093 7.264 -4.559 1.00 81.94 89 TRP A C 1
ATOM 730 O O . TRP A 1 89 ? -0.638 8.154 -4.991 1.00 81.94 89 TRP A O 1
ATOM 740 N N . GLY A 1 90 ? -0.205 5.975 -4.724 1.00 86.38 90 GLY A N 1
ATOM 741 C CA . GLY A 1 90 ? -1.402 5.538 -5.436 1.00 86.38 90 GLY A CA 1
ATOM 742 C C . GLY A 1 90 ? -2.679 6.008 -4.737 1.00 86.38 90 GLY A C 1
ATOM 743 O O . GLY A 1 90 ? -2.733 6.114 -3.514 1.00 86.38 90 GLY A O 1
ATOM 744 N N . GLN A 1 91 ? -3.741 6.252 -5.504 1.00 89.94 91 GLN A N 1
ATOM 745 C CA . GLN A 1 91 ? -5.049 6.608 -4.935 1.00 89.94 91 GLN A CA 1
ATOM 746 C C . GLN A 1 91 ? -5.880 5.386 -4.528 1.00 89.94 91 GLN A C 1
ATOM 748 O O . GLN A 1 91 ? -6.906 5.544 -3.880 1.00 89.94 91 GLN A O 1
ATOM 753 N N . ARG A 1 92 ? -5.471 4.181 -4.942 1.00 92.12 92 ARG A N 1
ATOM 754 C CA . ARG A 1 92 ? -6.125 2.887 -4.684 1.00 92.12 92 ARG A CA 1
ATOM 755 C C . ARG A 1 92 ? -5.075 1.771 -4.725 1.00 92.12 92 ARG A C 1
ATOM 757 O O . ARG A 1 92 ? -3.999 2.009 -5.276 1.00 92.12 92 ARG A O 1
ATOM 764 N N . PRO A 1 93 ? -5.364 0.549 -4.239 1.00 94.19 93 PRO A N 1
ATOM 765 C CA . PRO A 1 93 ? -4.473 -0.593 -4.425 1.00 94.19 93 PRO A CA 1
ATOM 766 C C . PRO A 1 93 ? -4.158 -0.841 -5.902 1.00 94.19 93 PRO A C 1
ATOM 768 O O . PRO A 1 93 ? -5.048 -0.872 -6.754 1.00 94.19 93 PRO A O 1
ATOM 771 N N . TRP A 1 94 ? -2.881 -1.034 -6.196 1.00 94.25 94 TRP A N 1
ATOM 772 C CA . TRP A 1 94 ? -2.354 -1.250 -7.535 1.00 94.25 94 TRP A CA 1
ATOM 773 C C . TRP A 1 94 ? -1.309 -2.363 -7.522 1.00 94.25 94 TRP A C 1
ATOM 775 O O . TRP A 1 94 ? -0.945 -2.886 -6.469 1.00 94.25 94 TRP A O 1
ATOM 785 N N . CYS A 1 95 ? -0.853 -2.766 -8.702 1.00 94.44 95 CYS A N 1
ATOM 786 C CA . CYS A 1 95 ? 0.269 -3.682 -8.853 1.00 94.44 95 CYS A CA 1
ATOM 787 C C . CYS A 1 95 ? 1.049 -3.385 -10.136 1.00 94.44 95 CYS A C 1
ATOM 789 O O . CYS A 1 95 ? 0.536 -2.744 -11.059 1.00 94.44 95 CYS A O 1
ATOM 791 N N . PHE A 1 96 ? 2.289 -3.864 -10.211 1.00 93.12 96 PHE A N 1
ATOM 792 C CA . PHE A 1 96 ? 3.065 -3.811 -11.446 1.00 93.12 96 PHE A CA 1
ATOM 793 C C . PHE A 1 96 ? 2.525 -4.787 -12.497 1.00 93.12 96 PHE A C 1
ATOM 795 O O . PHE A 1 96 ? 2.016 -5.859 -12.169 1.00 93.12 96 PHE A O 1
ATOM 802 N N . VAL A 1 97 ? 2.644 -4.420 -13.775 1.00 93.62 97 VAL A N 1
ATOM 803 C CA . VAL A 1 97 ? 2.066 -5.186 -14.899 1.00 93.62 97 VAL A CA 1
ATOM 804 C C . VAL A 1 97 ? 3.047 -5.478 -16.033 1.00 93.62 97 VAL A C 1
ATOM 806 O O . VAL A 1 97 ? 2.808 -6.397 -16.810 1.00 93.62 97 VAL A O 1
ATOM 809 N N . SER A 1 98 ? 4.125 -4.702 -16.148 1.00 90.75 98 SER A N 1
ATOM 810 C CA . SER A 1 98 ? 5.249 -4.941 -17.059 1.00 90.75 98 SER A CA 1
ATOM 811 C C . SER A 1 98 ? 6.460 -4.136 -16.588 1.00 90.75 98 SER A C 1
ATOM 813 O O . SER A 1 98 ? 6.286 -3.096 -15.950 1.00 90.75 98 SER A O 1
ATOM 815 N N . LYS A 1 99 ? 7.666 -4.595 -16.928 1.00 86.62 99 LYS A N 1
ATOM 816 C CA . LYS A 1 99 ? 8.924 -3.844 -16.780 1.00 86.62 99 LYS A CA 1
ATOM 817 C C . LYS A 1 99 ? 9.566 -3.456 -18.113 1.00 86.62 99 LYS A C 1
ATOM 819 O O . LYS A 1 99 ? 10.472 -2.632 -18.118 1.00 86.62 99 LYS A O 1
ATOM 824 N N . ASP A 1 100 ? 9.044 -3.981 -19.223 1.00 84.38 100 ASP A N 1
ATOM 825 C CA . ASP A 1 100 ? 9.602 -3.800 -20.560 1.00 84.38 100 ASP A CA 1
ATOM 826 C C . ASP A 1 100 ? 8.585 -3.109 -21.490 1.00 84.38 100 ASP A C 1
ATOM 828 O O . ASP A 1 100 ? 7.393 -3.460 -21.474 1.00 84.38 100 ASP A O 1
ATOM 832 N N . PRO A 1 101 ? 9.005 -2.110 -22.293 1.00 85.25 101 PRO A N 1
ATOM 833 C CA . PRO A 1 101 ? 10.315 -1.433 -22.279 1.00 85.25 101 PRO A CA 1
ATOM 834 C C . PRO A 1 101 ? 10.494 -0.459 -21.097 1.00 85.25 101 PRO A C 1
ATOM 836 O O . PRO A 1 101 ? 11.568 0.097 -20.903 1.00 85.25 101 PRO A O 1
ATOM 839 N N . ALA A 1 102 ? 9.431 -0.222 -20.330 1.00 83.94 102 ALA A N 1
ATOM 840 C CA . ALA A 1 102 ? 9.436 0.609 -19.138 1.00 83.94 102 ALA A CA 1
ATOM 841 C C . ALA A 1 102 ? 8.468 0.024 -18.110 1.00 83.94 102 ALA A C 1
ATOM 843 O O . ALA A 1 102 ? 7.538 -0.715 -18.461 1.00 83.94 102 ALA A O 1
ATOM 844 N N . ILE A 1 103 ? 8.655 0.398 -16.845 1.00 87.38 103 ILE A N 1
ATOM 845 C CA . ILE A 1 103 ? 7.750 -0.006 -15.774 1.00 87.38 103 ILE A CA 1
ATOM 846 C C . ILE A 1 103 ? 6.350 0.527 -16.031 1.00 87.38 103 ILE A C 1
ATOM 848 O O . ILE A 1 103 ? 6.130 1.720 -16.233 1.00 87.38 103 ILE A O 1
ATOM 852 N N . LYS A 1 104 ? 5.388 -0.385 -15.941 1.00 91.12 104 LYS A N 1
ATOM 853 C CA . LYS A 1 104 ? 3.965 -0.083 -15.954 1.00 91.12 104 LYS A CA 1
ATOM 854 C C . LYS A 1 104 ? 3.307 -0.698 -14.730 1.00 91.12 104 LYS A C 1
ATOM 856 O O . LYS A 1 104 ? 3.670 -1.787 -14.282 1.00 91.12 104 LYS A O 1
ATOM 861 N N . TRP A 1 105 ? 2.296 -0.011 -14.231 1.00 92.56 105 TRP A N 1
ATOM 862 C CA . TRP A 1 105 ? 1.461 -0.433 -13.118 1.00 92.56 105 TRP A CA 1
ATOM 863 C C . TRP A 1 105 ? 0.000 -0.138 -13.459 1.00 92.56 105 TRP A C 1
ATOM 865 O O . TRP A 1 105 ? -0.285 0.707 -14.307 1.00 92.56 105 TRP A O 1
ATOM 875 N N . GLU A 1 106 ? -0.923 -0.845 -12.817 1.00 94.94 106 GLU A N 1
ATOM 876 C CA . GLU A 1 106 ? -2.358 -0.609 -12.966 1.00 94.94 106 GLU A CA 1
ATOM 877 C C . GLU A 1 106 ? -3.077 -0.767 -11.631 1.00 94.94 106 GLU A C 1
ATOM 879 O O . GLU A 1 106 ? -2.667 -1.552 -10.771 1.00 94.94 106 GLU A O 1
ATOM 884 N N . TYR A 1 107 ? -4.189 -0.049 -11.484 1.00 95.56 107 TYR A N 1
ATOM 885 C CA . TYR A 1 107 ? -5.081 -0.228 -10.348 1.00 95.56 107 TYR A CA 1
ATOM 886 C C . TYR A 1 107 ? -5.770 -1.593 -10.378 1.00 95.56 107 TYR A C 1
ATOM 888 O O . TYR A 1 107 ? -6.163 -2.123 -11.427 1.00 95.56 107 TYR A O 1
ATOM 896 N N . CYS A 1 108 ? -5.961 -2.129 -9.182 1.00 95.50 108 CYS A N 1
ATOM 897 C CA . CYS A 1 108 ? -6.761 -3.312 -8.950 1.00 95.50 108 CYS A CA 1
ATOM 898 C C . CYS A 1 108 ? -8.187 -2.924 -8.573 1.00 95.50 108 CYS A C 1
ATOM 900 O O . CYS A 1 108 ? -8.422 -1.884 -7.954 1.00 95.50 108 CYS A O 1
ATOM 902 N N . ASP A 1 109 ? -9.137 -3.779 -8.935 1.00 93.75 109 ASP A N 1
ATOM 903 C CA . ASP A 1 109 ? -10.533 -3.592 -8.559 1.00 93.75 109 ASP A CA 1
ATOM 904 C C . ASP A 1 109 ? -10.793 -4.270 -7.212 1.00 93.75 109 ASP A C 1
ATOM 906 O O . ASP A 1 109 ? -11.097 -5.461 -7.134 1.00 93.75 109 ASP A O 1
ATOM 910 N N . ILE A 1 110 ? -10.536 -3.527 -6.133 1.00 92.88 110 ILE A N 1
ATOM 911 C CA . ILE A 1 110 ? -10.703 -4.014 -4.764 1.00 92.88 110 ILE A CA 1
ATOM 912 C C . ILE A 1 110 ? -12.044 -3.520 -4.219 1.00 92.88 110 ILE A C 1
ATOM 914 O O . ILE A 1 110 ? -12.245 -2.299 -4.121 1.00 92.88 110 ILE A O 1
ATOM 918 N N . PRO A 1 111 ? -12.940 -4.433 -3.805 1.00 91.31 111 PRO A N 1
ATOM 919 C CA . PRO A 1 111 ? -14.232 -4.048 -3.280 1.00 91.31 111 PRO A CA 1
ATOM 920 C C . PRO A 1 111 ? -14.078 -3.309 -1.958 1.00 91.31 111 PRO A C 1
ATOM 922 O O . PRO A 1 111 ? -13.161 -3.522 -1.157 1.00 91.31 111 PRO A O 1
ATOM 925 N N . PHE A 1 112 ? -15.043 -2.441 -1.732 1.00 87.62 112 PHE A N 1
ATOM 926 C CA . PHE A 1 112 ? -15.240 -1.767 -0.477 1.00 87.62 112 PHE A CA 1
ATOM 927 C C . PHE A 1 112 ? -15.883 -2.698 0.552 1.00 87.62 112 PHE A C 1
ATOM 929 O O . PHE A 1 112 ? -16.801 -3.445 0.227 1.00 87.62 112 PHE A O 1
ATOM 936 N N . CYS A 1 113 ? -15.426 -2.639 1.804 1.00 86.19 113 CYS A N 1
ATOM 937 C CA . CYS A 1 113 ? -16.080 -3.382 2.879 1.00 86.19 113 CYS A CA 1
ATOM 938 C C . CYS A 1 113 ? -17.521 -2.891 3.062 1.00 86.19 113 CYS A C 1
ATOM 940 O O . CYS A 1 113 ? -17.745 -1.680 3.099 1.00 86.19 113 CYS A O 1
ATOM 942 N N . LYS A 1 114 ? -18.477 -3.818 3.221 1.00 77.25 114 LYS A N 1
ATOM 943 C CA . LYS A 1 114 ? -19.916 -3.505 3.358 1.00 77.25 114 LYS A CA 1
ATOM 944 C C . LYS A 1 114 ? -20.262 -2.644 4.595 1.00 77.25 114 LYS A C 1
ATOM 946 O O . LYS A 1 114 ? -21.335 -2.062 4.632 1.00 77.25 114 LYS A O 1
ATOM 951 N N . ASN A 1 115 ? -19.335 -2.477 5.547 1.00 67.31 115 ASN A N 1
ATOM 952 C CA . ASN A 1 115 ? -19.522 -1.712 6.791 1.00 67.31 115 ASN A CA 1
ATOM 953 C C . ASN A 1 115 ? -18.796 -0.345 6.800 1.00 67.31 115 ASN A C 1
ATOM 955 O O . ASN A 1 115 ? -18.263 0.070 7.832 1.00 67.31 115 ASN A O 1
ATOM 959 N N . ARG A 1 116 ? -18.723 0.370 5.667 1.00 57.50 116 ARG A N 1
ATOM 960 C CA . ARG A 1 116 ? -18.268 1.775 5.682 1.00 57.50 116 ARG A CA 1
ATOM 961 C C . ARG A 1 116 ? -19.290 2.632 6.419 1.00 57.50 116 ARG A C 1
ATOM 963 O O . ARG A 1 116 ? -20.369 2.877 5.895 1.00 57.50 116 ARG A O 1
ATOM 970 N N . GLY A 1 117 ? -18.951 3.071 7.623 1.00 55.56 117 GLY A N 1
ATOM 971 C CA . GLY A 1 117 ? -19.816 3.918 8.451 1.00 55.56 117 GLY A CA 1
ATOM 972 C C . GLY A 1 117 ? -19.972 3.420 9.884 1.00 55.56 117 GLY A C 1
ATOM 973 O O . GLY A 1 117 ? -20.545 4.116 10.713 1.00 55.56 117 GLY A O 1
ATOM 974 N N . SER A 1 118 ? -19.440 2.241 10.214 1.00 58.91 118 SER A N 1
ATOM 975 C CA . SER A 1 118 ? -19.396 1.787 11.601 1.00 58.91 118 SER A CA 1
ATOM 976 C C . SER A 1 118 ? -18.258 2.490 12.342 1.00 58.91 118 SER A C 1
ATOM 978 O O . SER A 1 118 ? -17.092 2.333 11.980 1.00 58.91 118 SER A O 1
ATOM 980 N N . SER A 1 119 ? -18.581 3.240 13.396 1.00 63.09 119 SER A N 1
ATOM 981 C CA . SER A 1 119 ? -17.588 3.709 14.364 1.00 63.09 119 SER A CA 1
ATOM 982 C C . SER A 1 119 ? -16.884 2.500 14.985 1.00 63.09 119 SER A C 1
ATOM 984 O O . SER A 1 119 ? -17.530 1.677 15.644 1.00 63.09 119 SER A O 1
ATOM 986 N N . VAL A 1 120 ? -15.574 2.371 14.786 1.00 66.56 120 VAL A N 1
ATOM 987 C CA . VAL A 1 120 ? -14.787 1.304 15.412 1.00 66.56 120 VAL A CA 1
ATOM 988 C C . VAL A 1 120 ? -14.329 1.800 16.776 1.00 66.56 120 VAL A C 1
ATOM 990 O O . VAL A 1 120 ? -13.594 2.782 16.876 1.00 66.56 120 VAL A O 1
ATOM 993 N N . ARG A 1 121 ? -14.765 1.129 17.848 1.00 68.31 121 ARG A N 1
ATOM 994 C CA . ARG A 1 121 ? -14.296 1.430 19.205 1.00 68.31 121 ARG A CA 1
ATOM 995 C C . ARG A 1 121 ? -12.911 0.825 19.405 1.00 68.31 121 ARG A C 1
ATOM 997 O O . ARG A 1 121 ? -12.763 -0.393 19.419 1.00 68.31 121 ARG A O 1
ATOM 1004 N N . VAL A 1 122 ? -11.919 1.682 19.593 1.00 71.19 122 VAL A N 1
ATOM 1005 C CA . VAL A 1 122 ? -10.548 1.309 19.934 1.00 71.19 122 VAL A CA 1
ATOM 1006 C C . VAL A 1 122 ? -10.351 1.589 21.418 1.00 71.19 122 VAL A C 1
ATOM 1008 O O . VAL A 1 122 ? -10.350 2.735 21.860 1.00 71.19 122 VAL A O 1
ATOM 1011 N N . GLN A 1 123 ? -10.213 0.540 22.221 1.00 73.44 123 GLN A N 1
ATOM 1012 C CA . GLN A 1 123 ? -9.867 0.711 23.628 1.00 73.44 123 GLN A CA 1
ATOM 1013 C C . GLN A 1 123 ? -8.354 0.865 23.739 1.00 73.44 123 GLN A C 1
ATOM 1015 O O . GLN A 1 123 ? -7.608 -0.070 23.463 1.00 73.44 123 GLN A O 1
ATOM 1020 N N . VAL A 1 124 ? -7.920 2.070 24.099 1.00 75.38 124 VAL A N 1
ATOM 1021 C CA . VAL A 1 124 ? -6.533 2.333 24.467 1.00 75.38 124 VAL A CA 1
ATOM 1022 C C . VAL A 1 124 ? -6.407 2.047 25.955 1.00 75.38 124 VAL A C 1
ATOM 1024 O O . VAL A 1 124 ? -7.072 2.687 26.768 1.00 75.38 124 VAL A O 1
ATOM 1027 N N . ASP A 1 125 ? -5.584 1.063 26.284 1.00 78.75 125 ASP A N 1
ATOM 1028 C CA . ASP A 1 125 ? -5.222 0.715 27.651 1.00 78.75 125 ASP A CA 1
ATOM 1029 C C . ASP A 1 125 ? -3.817 1.268 27.918 1.00 78.75 125 ASP A C 1
ATOM 1031 O O . ASP A 1 125 ? -2.824 0.706 27.452 1.00 78.75 125 ASP A O 1
ATOM 1035 N N . GLU A 1 126 ? -3.747 2.424 28.586 1.00 75.19 126 GLU A N 1
ATOM 1036 C CA . GLU A 1 126 ? -2.480 3.116 28.863 1.00 75.19 126 GLU A CA 1
ATOM 1037 C C . GLU A 1 126 ? -1.564 2.299 29.783 1.00 75.19 126 GLU A C 1
ATOM 1039 O O . GLU A 1 126 ? -0.348 2.333 29.612 1.00 75.19 126 GLU A O 1
ATOM 1044 N N . GLU A 1 127 ? -2.135 1.525 30.708 1.00 76.44 127 GLU A N 1
ATOM 1045 C CA . GLU A 1 127 ? -1.384 0.707 31.662 1.00 76.44 127 GLU A CA 1
ATOM 1046 C C . GLU A 1 127 ? -0.740 -0.488 30.956 1.00 76.44 127 GLU A C 1
ATOM 1048 O O . GLU A 1 127 ? 0.463 -0.718 31.078 1.00 76.44 127 GLU A O 1
ATOM 1053 N N . ARG A 1 128 ? -1.502 -1.192 30.110 1.00 78.94 128 ARG A N 1
ATOM 1054 C CA . ARG A 1 128 ? -0.978 -2.289 29.280 1.00 78.94 128 ARG A CA 1
ATOM 1055 C C . ARG A 1 128 ? 0.072 -1.821 28.268 1.00 78.94 128 ARG A C 1
ATOM 1057 O O . ARG A 1 128 ? 0.936 -2.605 27.877 1.00 78.94 128 ARG A O 1
ATOM 1064 N N . LEU A 1 129 ? -0.029 -0.578 27.804 1.00 71.06 129 LEU A N 1
ATOM 1065 C CA . LEU A 1 129 ? 0.933 0.033 26.886 1.00 71.06 129 LEU A CA 1
ATOM 1066 C C . LEU A 1 129 ? 2.136 0.664 27.610 1.00 71.06 129 LEU A C 1
ATOM 1068 O O . LEU A 1 129 ? 3.044 1.140 26.932 1.00 71.06 129 LEU A O 1
ATOM 1072 N N . GLY A 1 130 ? 2.167 0.651 28.949 1.00 77.31 130 GLY A N 1
ATOM 1073 C CA . GLY A 1 130 ? 3.263 1.208 29.746 1.00 77.31 130 GLY A CA 1
ATOM 1074 C C . GLY A 1 130 ? 3.407 2.727 29.621 1.00 77.31 130 GLY A C 1
ATOM 1075 O O . GLY A 1 130 ? 4.512 3.250 29.736 1.00 77.31 130 GLY A O 1
ATOM 1076 N N . LEU A 1 131 ? 2.314 3.444 29.344 1.00 75.44 131 LEU A N 1
ATOM 1077 C CA . LEU A 1 131 ? 2.329 4.890 29.108 1.00 75.44 131 LEU A CA 1
ATOM 1078 C C . LEU A 1 131 ? 2.269 5.641 30.443 1.00 75.44 131 LEU A C 1
ATOM 1080 O O . LEU A 1 131 ? 1.214 6.121 30.862 1.00 75.44 131 LEU A O 1
ATOM 1084 N N . HIS A 1 132 ? 3.401 5.710 31.139 1.00 80.19 132 HIS A N 1
ATOM 1085 C CA . HIS A 1 132 ? 3.474 6.328 32.464 1.00 80.19 132 HIS A CA 1
ATOM 1086 C C . HIS A 1 132 ? 3.850 7.822 32.432 1.00 80.19 132 HIS A C 1
ATOM 1088 O O . HIS A 1 132 ? 3.536 8.531 33.390 1.00 80.19 132 HIS A O 1
ATOM 1094 N N . GLY A 1 133 ? 4.459 8.318 31.349 1.00 79.31 133 GLY A N 1
ATOM 1095 C CA . GLY A 1 133 ? 4.890 9.709 31.188 1.00 79.31 133 GLY A CA 1
ATOM 1096 C C . GLY A 1 133 ? 4.196 10.473 30.051 1.00 79.31 133 GLY A C 1
ATOM 1097 O O . GLY A 1 133 ? 3.382 9.945 29.286 1.00 79.31 133 GLY A O 1
ATOM 1098 N N . GLU A 1 134 ? 4.489 11.775 29.964 1.00 78.88 134 GLU A N 1
ATOM 1099 C CA . GLU A 1 134 ? 3.973 12.645 28.897 1.00 78.88 134 GLU A CA 1
ATOM 1100 C C . GLU A 1 134 ? 4.569 12.298 27.526 1.00 78.88 134 GLU A C 1
ATOM 1102 O O . GLU A 1 134 ? 3.855 12.357 26.525 1.00 78.88 134 GLU A O 1
ATOM 1107 N N . GLU A 1 135 ? 5.837 11.882 27.462 1.00 82.88 135 GLU A N 1
ATOM 1108 C CA . GLU A 1 135 ? 6.502 11.513 26.205 1.00 82.88 135 GLU A CA 1
ATOM 1109 C C . GLU A 1 135 ? 5.840 10.296 25.543 1.00 82.88 135 GLU A C 1
ATOM 1111 O O . GLU A 1 135 ? 5.543 10.320 24.344 1.00 82.88 135 GLU A O 1
ATOM 1116 N N . GLU A 1 136 ? 5.520 9.251 26.312 1.00 81.75 136 GLU A N 1
ATOM 1117 C CA . GLU A 1 136 ? 4.862 8.053 25.786 1.00 81.75 136 GLU A CA 1
ATOM 1118 C C . GLU A 1 136 ? 3.420 8.349 25.342 1.00 81.75 136 GLU A C 1
ATOM 1120 O O . GLU A 1 136 ? 2.950 7.846 24.316 1.00 81.75 136 GLU A O 1
ATOM 1125 N N . ARG A 1 137 ? 2.724 9.238 26.059 1.00 78.62 137 ARG A N 1
ATOM 1126 C CA . ARG A 1 137 ? 1.397 9.746 25.677 1.00 78.62 137 ARG A CA 1
ATOM 1127 C C . ARG A 1 137 ? 1.427 10.580 24.396 1.00 78.62 137 ARG A C 1
ATOM 1129 O O . ARG A 1 137 ? 0.531 10.453 23.554 1.00 78.62 137 ARG A O 1
ATOM 1136 N N . VAL A 1 138 ? 2.459 11.404 24.211 1.00 79.56 138 VAL A N 1
ATOM 1137 C CA . VAL A 1 138 ? 2.696 12.136 22.958 1.00 79.56 138 VAL A CA 1
ATOM 1138 C C . VAL A 1 138 ? 2.934 11.154 21.813 1.00 79.56 138 VAL A C 1
ATOM 1140 O O . VAL A 1 138 ? 2.330 11.317 20.747 1.00 79.56 138 VAL A O 1
ATOM 1143 N N . LEU A 1 139 ? 3.733 10.104 22.031 1.00 79.94 139 LEU A N 1
ATOM 1144 C CA . LEU A 1 139 ? 4.001 9.070 21.031 1.00 79.94 139 LEU A CA 1
ATOM 1145 C C . LEU A 1 139 ? 2.729 8.311 20.633 1.00 79.94 139 LEU A C 1
ATOM 1147 O O . LEU A 1 139 ? 2.476 8.121 19.441 1.00 79.94 139 LEU A O 1
ATOM 1151 N N . LEU A 1 140 ? 1.880 7.954 21.599 1.00 80.94 140 LEU A N 1
ATOM 1152 C CA . LEU A 1 140 ? 0.562 7.377 21.332 1.00 80.94 140 LEU A CA 1
ATOM 1153 C C . LEU A 1 140 ? -0.301 8.323 20.485 1.00 80.94 140 LEU A C 1
ATOM 1155 O O . LEU A 1 140 ? -0.939 7.888 19.526 1.00 80.94 140 LEU A O 1
ATOM 1159 N N . GLY A 1 141 ? -0.302 9.621 20.793 1.00 77.19 141 GLY A N 1
ATOM 1160 C CA . GLY A 1 141 ? -1.018 10.611 19.993 1.00 77.19 141 GLY A CA 1
ATOM 1161 C C . GLY A 1 141 ? -0.493 10.726 18.564 1.00 77.19 141 GLY A C 1
ATOM 1162 O O . GLY A 1 141 ? -1.283 10.830 17.625 1.00 77.19 141 GLY A O 1
ATOM 1163 N N . VAL A 1 142 ? 0.827 10.657 18.367 1.00 79.56 142 VAL A N 1
ATOM 1164 C CA . VAL A 1 142 ? 1.435 10.578 17.029 1.00 79.56 142 VAL A CA 1
ATOM 1165 C C . VAL A 1 142 ? 0.991 9.300 16.313 1.00 79.56 142 VAL A C 1
ATOM 1167 O O . VAL A 1 142 ? 0.592 9.366 15.148 1.00 79.56 142 VAL A O 1
ATOM 1170 N N . ALA A 1 143 ? 0.993 8.156 17.000 1.00 82.38 143 ALA A N 1
ATOM 1171 C CA . ALA A 1 143 ? 0.581 6.875 16.435 1.00 82.38 143 ALA A CA 1
ATOM 1172 C C . ALA A 1 143 ? -0.896 6.887 16.016 1.00 82.38 143 ALA A C 1
ATOM 1174 O O . ALA A 1 143 ? -1.210 6.537 14.881 1.00 82.3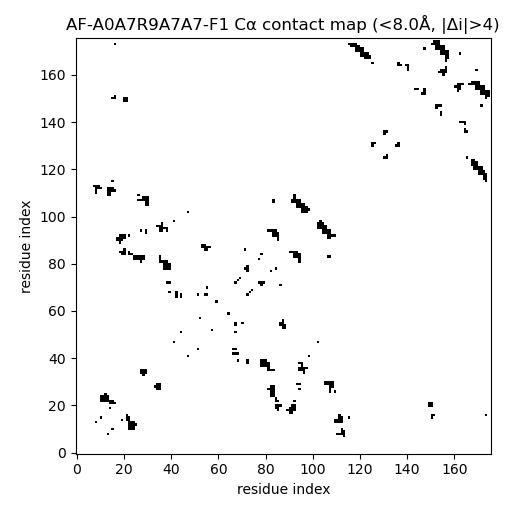8 143 ALA A O 1
ATOM 1175 N N . LEU A 1 144 ? -1.800 7.366 16.873 1.00 81.19 144 LEU A N 1
ATOM 1176 C CA . LEU A 1 144 ? -3.229 7.468 16.566 1.00 81.19 144 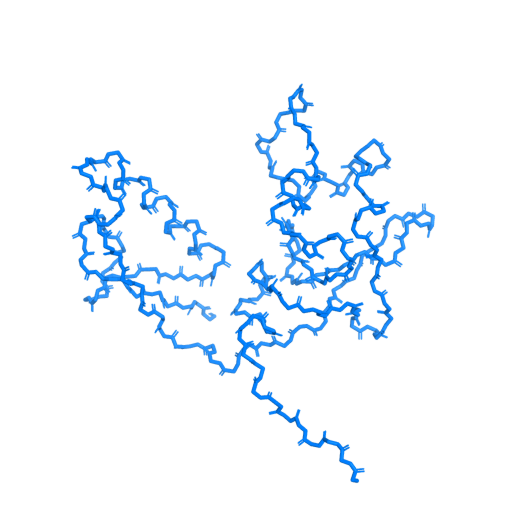LEU A CA 1
ATOM 1177 C C . LEU A 1 144 ? -3.508 8.445 15.424 1.00 81.19 144 LEU A C 1
ATOM 1179 O O . LEU A 1 144 ? -4.307 8.126 14.550 1.00 81.19 144 LEU A O 1
ATOM 1183 N N . ARG A 1 145 ? -2.812 9.589 15.361 1.00 76.69 145 ARG A N 1
ATOM 1184 C CA . ARG A 1 145 ? -2.886 10.498 14.201 1.00 76.69 145 ARG A CA 1
ATOM 1185 C C . ARG A 1 145 ? -2.420 9.820 12.915 1.00 76.69 145 ARG A C 1
ATOM 1187 O O . ARG A 1 145 ? -3.058 9.974 11.879 1.00 76.69 145 ARG A O 1
ATOM 1194 N N . THR A 1 146 ? -1.342 9.044 12.986 1.00 77.88 146 THR A N 1
ATOM 1195 C CA . THR A 1 146 ? -0.821 8.285 11.839 1.00 77.88 146 THR A CA 1
ATOM 1196 C C . THR A 1 146 ? -1.829 7.230 11.378 1.00 77.88 146 THR A C 1
ATOM 1198 O O . THR A 1 146 ? -2.122 7.125 10.190 1.00 77.88 146 THR A O 1
ATOM 1201 N N . VAL A 1 147 ? -2.432 6.489 12.313 1.00 79.69 147 VAL A N 1
ATOM 1202 C CA . VAL A 1 147 ? -3.515 5.540 12.020 1.00 79.69 147 VAL A CA 1
ATOM 1203 C C . VAL A 1 147 ? -4.716 6.275 11.419 1.00 79.69 147 VAL A C 1
ATOM 1205 O O . VAL A 1 147 ? -5.255 5.826 10.415 1.00 79.69 147 VAL A O 1
ATOM 1208 N N . ALA A 1 148 ? -5.097 7.437 11.951 1.00 78.88 148 ALA A N 1
ATOM 1209 C CA . ALA A 1 148 ? -6.188 8.252 11.412 1.00 78.88 148 ALA A CA 1
ATOM 1210 C C . ALA A 1 148 ? -5.943 8.634 9.952 1.00 78.88 148 ALA A C 1
ATOM 1212 O O . ALA A 1 148 ? -6.841 8.498 9.133 1.00 78.88 148 ALA A O 1
ATOM 1213 N N . GLN A 1 149 ? -4.722 9.037 9.603 1.00 76.38 149 GLN A N 1
ATOM 1214 C CA . GLN A 1 149 ? -4.359 9.339 8.218 1.00 76.38 149 GLN A CA 1
ATOM 1215 C C . GLN A 1 149 ? -4.449 8.111 7.304 1.00 76.38 149 GLN A C 1
ATOM 1217 O O . GLN A 1 149 ? -4.890 8.228 6.164 1.00 76.38 149 GLN A O 1
ATOM 1222 N N . ILE A 1 150 ? -4.036 6.934 7.784 1.00 76.81 150 ILE A N 1
ATOM 1223 C CA . ILE A 1 150 ? -4.122 5.683 7.014 1.00 76.81 150 ILE A CA 1
ATOM 1224 C C . ILE A 1 150 ? -5.580 5.311 6.751 1.00 76.81 150 ILE A C 1
ATOM 1226 O O . ILE A 1 150 ? -5.912 4.899 5.642 1.00 76.81 150 ILE A O 1
ATOM 1230 N N . PHE A 1 151 ? -6.427 5.455 7.770 1.00 76.50 151 PHE A N 1
ATOM 1231 C CA . PHE A 1 151 ? -7.831 5.070 7.717 1.00 76.50 151 PHE A CA 1
ATOM 1232 C C . PHE A 1 151 ? -8.768 6.199 7.257 1.00 76.50 151 PHE A C 1
ATOM 1234 O O . PHE A 1 151 ? -9.970 5.976 7.230 1.00 76.50 151 PHE A O 1
ATOM 1241 N N . ASP A 1 152 ? -8.251 7.379 6.895 1.00 77.50 152 ASP A N 1
ATOM 1242 C CA . ASP A 1 152 ? -9.046 8.602 6.686 1.00 77.50 152 ASP A CA 1
ATOM 1243 C C . ASP A 1 152 ? -10.119 8.781 7.776 1.00 77.50 152 ASP A C 1
ATOM 1245 O O . ASP A 1 152 ? -11.316 8.906 7.530 1.00 77.50 152 ASP A O 1
ATOM 1249 N N . ALA A 1 153 ? -9.685 8.652 9.026 1.00 79.06 153 ALA A N 1
ATOM 1250 C CA . ALA A 1 153 ? -10.548 8.602 10.191 1.00 79.06 153 ALA A CA 1
ATOM 1251 C C . ALA A 1 153 ? -10.264 9.768 11.132 1.00 79.06 153 ALA A C 1
ATOM 1253 O O . ALA A 1 153 ? -9.141 10.267 11.222 1.00 79.06 153 ALA A O 1
ATOM 1254 N N . ARG A 1 154 ? -11.272 10.153 11.914 1.00 81.88 154 ARG A N 1
ATOM 1255 C CA . ARG A 1 154 ? -11.074 10.981 13.107 1.00 81.88 154 ARG A CA 1
ATOM 1256 C C . ARG A 1 154 ? -11.259 10.134 14.354 1.00 81.88 154 ARG A C 1
ATOM 1258 O O . ARG A 1 154 ? -12.261 9.429 14.486 1.00 81.88 154 ARG A O 1
ATOM 1265 N N . PHE A 1 155 ? -10.284 10.222 15.254 1.00 81.38 155 PHE A N 1
ATOM 1266 C CA . PHE A 1 155 ? -10.385 9.655 16.591 1.00 81.38 155 PHE A CA 1
ATOM 1267 C C . PHE A 1 155 ? -10.996 10.680 17.529 1.00 81.38 155 PHE A C 1
ATOM 1269 O O . PHE A 1 155 ? -10.503 11.806 17.644 1.00 81.38 155 PHE A O 1
ATOM 1276 N N . HIS A 1 156 ? -12.045 10.242 18.203 1.00 80.88 156 HIS A N 1
ATOM 1277 C CA . HIS A 1 156 ? -12.673 10.970 19.282 1.00 80.88 156 HIS A CA 1
ATOM 1278 C C . HIS A 1 156 ? -12.703 10.084 20.522 1.00 80.88 156 HIS A C 1
ATOM 1280 O O . HIS A 1 156 ? -12.686 8.855 20.407 1.00 80.88 156 HIS A O 1
ATOM 1286 N N . ASP A 1 157 ? -12.779 10.688 21.699 1.00 79.31 157 ASP A N 1
ATOM 1287 C CA . ASP A 1 157 ? -13.097 9.941 22.907 1.00 79.31 157 ASP A CA 1
ATOM 1288 C C . ASP A 1 157 ? -14.557 9.437 22.878 1.00 79.31 157 ASP A C 1
ATOM 1290 O O . ASP A 1 157 ? -15.280 9.537 21.880 1.00 79.31 157 ASP A O 1
ATOM 1294 N N . ARG A 1 158 ? -15.014 8.834 23.977 1.00 74.00 158 ARG A N 1
ATOM 1295 C CA . ARG A 1 158 ? -16.398 8.346 24.083 1.00 74.00 158 ARG A CA 1
ATOM 1296 C C . ARG A 1 158 ? -17.450 9.456 24.068 1.00 74.00 158 ARG A C 1
ATOM 1298 O O . ARG A 1 158 ? -18.605 9.148 23.784 1.00 74.00 158 ARG A O 1
ATOM 1305 N N . GLU A 1 159 ? -17.062 10.681 24.395 1.00 78.62 159 GLU A N 1
ATOM 1306 C CA . GLU A 1 159 ? -17.925 11.860 24.490 1.00 78.62 159 GLU A CA 1
ATOM 1307 C C . GLU A 1 159 ? -17.968 12.632 23.160 1.00 78.62 159 GLU A C 1
ATOM 1309 O O . GLU A 1 159 ? -18.813 13.503 22.969 1.00 78.62 159 GLU A O 1
ATOM 1314 N N . GLY A 1 160 ? -17.122 12.250 22.196 1.00 77.50 160 GLY A N 1
ATOM 1315 C CA . GLY A 1 160 ? -17.052 12.850 20.867 1.00 77.50 160 GLY A CA 1
ATOM 1316 C C . GLY A 1 160 ? -16.039 13.990 20.768 1.00 77.50 160 GLY A C 1
ATOM 1317 O O . GLY A 1 160 ? -15.971 14.652 19.730 1.00 77.50 160 GLY A O 1
ATOM 1318 N N . HIS A 1 161 ? -15.228 14.223 21.801 1.00 81.12 161 HIS A N 1
ATOM 1319 C CA . HIS A 1 161 ? -14.160 15.215 21.747 1.00 81.12 161 HIS A CA 1
ATOM 1320 C C . HIS A 1 161 ? -12.958 14.674 20.967 1.00 81.12 161 HIS A C 1
ATOM 1322 O O . HIS A 1 161 ? -12.694 13.472 21.015 1.00 81.12 161 HIS A O 1
ATOM 1328 N N . PRO A 1 162 ? -12.212 15.525 20.234 1.00 79.44 162 PRO A N 1
ATOM 1329 C CA . PRO A 1 162 ? -10.984 15.103 19.565 1.00 79.44 162 PRO A CA 1
ATOM 1330 C C . PRO A 1 162 ? -10.037 14.392 20.534 1.00 79.44 162 PRO A C 1
ATOM 1332 O O . PRO A 1 162 ? -9.964 14.770 21.699 1.00 79.44 162 PRO A O 1
ATOM 1335 N N . PHE A 1 163 ? -9.292 13.398 20.048 1.00 76.88 163 PHE A N 1
ATOM 1336 C CA . PHE A 1 163 ? -8.348 12.646 20.876 1.00 76.88 163 PHE A CA 1
ATOM 1337 C C . PHE A 1 163 ? -7.432 13.560 21.716 1.00 76.88 163 PHE A C 1
ATOM 1339 O O . PHE A 1 163 ? -6.617 14.313 21.173 1.00 76.88 163 PHE A O 1
ATOM 1346 N N . VAL A 1 164 ? -7.525 13.414 23.040 1.00 70.25 164 VAL A N 1
ATOM 1347 C CA . VAL A 1 164 ? -6.598 13.983 24.026 1.00 70.25 164 VAL A CA 1
ATOM 1348 C C . VAL A 1 164 ? -5.934 12.825 24.782 1.00 70.25 164 VAL A C 1
ATOM 1350 O O . VAL A 1 164 ? -6.655 11.939 25.258 1.00 70.25 164 VAL A O 1
ATOM 1353 N N . PRO A 1 165 ? -4.593 12.785 24.914 1.00 66.19 165 PRO A N 1
ATOM 1354 C CA . PRO A 1 165 ? -3.924 11.749 25.703 1.00 66.19 165 PRO A CA 1
ATOM 1355 C C . PRO A 1 165 ? -4.476 11.683 27.140 1.00 66.19 165 PRO A C 1
ATOM 1357 O O . PRO A 1 165 ? -4.694 12.726 27.752 1.00 66.19 165 PRO A O 1
ATOM 1360 N N . GLY A 1 166 ? -4.735 10.482 27.671 1.00 60.38 166 GLY A N 1
ATOM 1361 C CA . GLY A 1 166 ? -5.385 10.279 28.977 1.00 60.38 166 GLY A CA 1
ATOM 1362 C C . GLY A 1 166 ? -6.900 10.015 28.942 1.00 60.38 166 GLY A C 1
ATOM 1363 O O . GLY A 1 166 ? -7.478 9.644 29.966 1.00 60.38 166 GLY A O 1
ATOM 1364 N N . SER A 1 167 ? -7.575 10.169 27.795 1.00 64.31 16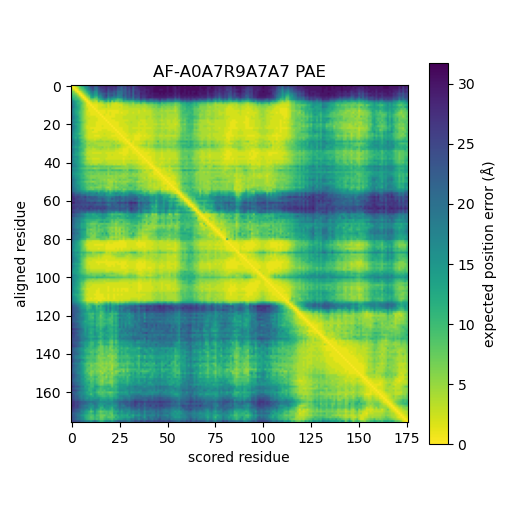7 SER A N 1
ATOM 1365 C CA . SER A 1 167 ? -9.023 9.914 27.677 1.00 64.31 167 SER A CA 1
ATOM 1366 C C . SER A 1 167 ? -9.351 8.414 27.540 1.00 64.31 167 SER A C 1
ATOM 1368 O O . SER A 1 167 ? -8.786 7.690 26.713 1.00 64.31 167 SER A O 1
ATOM 1370 N N . ARG A 1 168 ? -10.287 7.912 28.367 1.00 63.03 168 ARG A N 1
ATOM 1371 C CA . ARG A 1 168 ? -10.624 6.476 28.429 1.00 63.03 168 ARG A CA 1
ATOM 1372 C C . ARG A 1 168 ? -11.467 6.027 27.237 1.00 63.03 168 ARG A C 1
ATOM 1374 O O . ARG A 1 168 ? -12.672 6.265 27.182 1.00 63.03 168 ARG A O 1
ATOM 1381 N N . GLY A 1 169 ? -10.858 5.214 26.376 1.00 67.12 169 GLY A N 1
ATOM 1382 C CA . GLY A 1 169 ? -11.520 4.573 25.243 1.00 67.12 169 GLY A CA 1
ATOM 1383 C C . GLY A 1 169 ? -11.796 5.543 24.094 1.00 67.12 169 GLY A C 1
ATOM 1384 O O . GLY A 1 169 ? -12.361 6.612 24.281 1.00 67.12 169 GLY A O 1
ATOM 1385 N N . GLN A 1 170 ? -11.424 5.127 22.890 1.00 74.50 170 GLN A N 1
ATOM 1386 C CA . GLN A 1 170 ? -11.485 5.942 21.685 1.00 74.50 170 GLN A CA 1
ATOM 1387 C C . GLN A 1 170 ? -12.464 5.339 20.681 1.00 74.50 170 GLN A C 1
ATOM 1389 O O . GLN A 1 170 ? -12.693 4.127 20.643 1.00 74.50 170 GLN A O 1
ATOM 1394 N N . GLN A 1 171 ? -13.050 6.183 19.847 1.00 74.12 171 GLN A N 1
ATOM 1395 C CA . GLN A 1 171 ? -13.866 5.792 18.710 1.00 74.12 171 GLN A CA 1
ATOM 1396 C C . GLN A 1 171 ? -13.263 6.400 17.448 1.00 74.12 171 GLN A C 1
ATOM 1398 O O . GLN A 1 171 ? -13.073 7.610 17.355 1.00 74.12 171 GLN A O 1
ATOM 1403 N N . ALA A 1 172 ? -12.953 5.548 16.477 1.00 74.19 172 ALA A N 1
ATOM 1404 C CA . ALA A 1 172 ? -12.574 5.977 15.143 1.00 74.19 172 ALA A CA 1
ATOM 1405 C C . ALA A 1 172 ? -13.826 6.031 14.273 1.00 74.19 172 ALA A C 1
ATOM 1407 O O . ALA A 1 172 ? -14.526 5.025 14.123 1.00 74.19 172 ALA A O 1
ATOM 1408 N N . GLN A 1 173 ? -14.084 7.186 13.673 1.00 74.25 173 GLN A N 1
ATOM 1409 C CA . GLN A 1 173 ? -15.096 7.333 12.636 1.00 74.25 173 GLN A CA 1
ATOM 1410 C C . GLN A 1 173 ? -14.396 7.577 11.302 1.00 74.25 173 GLN A C 1
ATOM 1412 O O . GLN A 1 173 ? -13.610 8.518 11.185 1.00 74.25 173 GLN A O 1
ATOM 1417 N N . LEU A 1 174 ? -14.670 6.714 10.319 1.00 70.94 174 LEU A N 1
ATOM 1418 C CA . LEU A 1 174 ? -14.220 6.906 8.940 1.00 70.94 174 LEU A CA 1
ATOM 1419 C C . LEU A 1 174 ? -14.908 8.147 8.366 1.00 70.94 174 LEU A C 1
ATOM 1421 O O . LEU A 1 174 ? -16.126 8.290 8.503 1.00 70.94 174 LEU A O 1
ATOM 1425 N N . LEU A 1 175 ? -14.133 9.026 7.744 1.00 66.38 175 LEU A N 1
ATOM 1426 C CA . LEU A 1 175 ? -14.656 10.148 6.982 1.00 66.38 175 LEU A CA 1
ATOM 1427 C C . LEU A 1 175 ? -15.154 9.628 5.625 1.00 66.38 175 LEU A C 1
ATOM 1429 O O . LEU A 1 175 ? -14.575 8.706 5.045 1.00 66.38 175 LEU A O 1
ATOM 1433 N N . SER A 1 176 ? -16.294 10.156 5.178 1.00 55.81 176 SER A N 1
ATOM 1434 C CA . SER A 1 176 ? -16.928 9.837 3.892 1.00 55.81 176 SER A CA 1
ATOM 1435 C C . SER A 1 176 ? -16.594 10.872 2.835 1.00 55.81 176 SER A C 1
ATOM 1437 O O . SER A 1 176 ? -16.685 12.068 3.202 1.00 55.81 176 SER A O 1
#

Organism: NCBI:txid69355

Mean predicted aligned error: 10.66 Å

pLDDT: mean 77.31, std 13.32, range [33.72, 95.62]

Radius of gyration: 19.02 Å; Cα contacts (8 Å, |Δi|>4): 293; chains: 1; bounding box: 50×38×55 Å